Protein AF-A0A388Q5C3-F1 (afdb_monomer)

Radius of gyration: 19.64 Å; Cα contacts (8 Å, |Δi|>4): 460; chains: 1; bounding box: 55×53×61 Å

Mean predicted aligned error: 9.1 Å

Foldseek 3Di:
DDPDDDDDLADFPDDVVWVVQLVVCVVPHLDDDDLVQVVQCVLLVLLVFPTKDKFFWLLVLLLLVLVLVLDAAAQEEEEAPQDDPSLCVSCVVSNYHYQHAYCDPPQSFGPLVCRLVSDDPRYAAYETEQPPQHDDPLVSVLVSCVVRVHAYEYEDQAHRSDDDPPHRSSVSHQKYKYGQARGHPHHFVGTMMMIGHHDPVSVQCSQCLLPQNDNVSVVVPVDPDDDDDDDDDGDDDDRDDDSRDDNPPPDPVPPDDPPPPDDD

Solvent-accessible surface area (backbone atoms only — not comparable to full-atom values): 15142 Å² total; per-residue (Å²): 131,74,96,60,87,86,79,70,97,60,64,89,86,76,55,69,69,44,51,50,35,33,53,49,33,75,76,70,53,73,65,91,48,71,54,50,52,57,46,18,54,55,54,9,52,38,34,64,26,79,36,39,46,73,37,69,24,33,52,51,17,42,40,50,50,48,66,69,66,60,67,61,66,62,32,24,32,38,30,42,70,72,67,63,70,50,75,51,49,38,40,53,75,57,44,27,39,77,40,68,32,59,54,34,84,98,56,66,17,53,28,69,89,53,47,71,80,66,62,54,99,50,47,49,31,35,51,43,58,24,40,92,61,37,77,47,65,48,67,62,50,33,54,52,26,63,77,66,69,35,45,36,36,38,39,25,45,47,38,81,61,43,62,55,96,89,36,42,51,32,66,54,37,63,29,38,28,27,28,14,33,52,77,32,95,53,52,30,88,45,45,16,17,27,30,24,32,66,52,67,67,56,52,56,52,48,50,20,56,55,48,64,36,34,70,61,57,58,41,76,74,70,42,98,75,82,90,79,86,90,79,90,58,87,82,58,87,83,67,81,80,80,77,64,62,59,42,79,72,81,52,91,76,76,65,84,75,74,83,75,90,71,87,127

Sequence (264 aa):
MSQYPYVPYGTTVHGQEEIDAVVNVLKTTTQMSKHVRELEEKVASLYNKKYGIGVNSGSSALYLAADLLNYEAGAEIITPALTFSTTVAPLVKKGWVPAFVDVAEGTYNTDVNKVEEMITSKTKAMVIPNLIGNLPDWKQLREIADKYNLFVLEDSADTLGAEIDGASSGRYTDMSTTSFYGSHIINCGGNGGMLCVNREDHLNRGKLLRSWGRSSSLFVEAKRSKTVSMSKLMASLTMQSLYLKNRVIISSRLKWVPPSASCS

Structure (mmCIF, N/CA/C/O backbone):
data_AF-A0A388Q5C3-F1
#
_entry.id   AF-A0A388Q5C3-F1
#
loop_
_atom_site.group_PDB
_atom_site.id
_atom_site.type_symbol
_atom_site.label_atom_id
_atom_site.label_alt_id
_atom_site.label_comp_id
_atom_site.label_asym_id
_atom_site.label_entity_id
_atom_site.label_seq_id
_atom_site.pdbx_PDB_ins_code
_atom_site.Cartn_x
_atom_site.Cartn_y
_atom_site.Cartn_z
_atom_site.occupancy
_atom_site.B_iso_or_equiv
_atom_site.auth_seq_id
_atom_site.auth_comp_id
_atom_site.auth_asym_id
_atom_site.auth_atom_id
_atom_site.pdbx_PDB_model_num
ATOM 1 N N . MET A 1 1 ? -12.299 -3.903 -41.022 1.00 61.84 1 MET A N 1
ATOM 2 C CA . MET A 1 1 ? -12.005 -2.992 -39.892 1.00 61.84 1 MET A CA 1
ATOM 3 C C . MET A 1 1 ? -13.331 -2.469 -39.365 1.00 61.84 1 MET A C 1
ATOM 5 O O . MET A 1 1 ? -14.202 -2.200 -40.180 1.00 61.84 1 MET A O 1
ATOM 9 N N . SER A 1 2 ? -13.511 -2.429 -38.041 1.00 72.31 2 SER A N 1
ATOM 10 C CA . SER A 1 2 ? -14.721 -1.899 -37.390 1.00 72.31 2 SER A CA 1
ATOM 11 C C . SER A 1 2 ? -15.024 -0.476 -37.877 1.00 72.31 2 SER A C 1
ATOM 13 O O . SER A 1 2 ? -14.101 0.320 -38.022 1.00 72.31 2 SER A O 1
ATOM 15 N N . GLN A 1 3 ? -16.303 -0.166 -38.112 1.00 88.00 3 GLN A N 1
ATOM 16 C CA . GLN A 1 3 ? -16.789 1.178 -38.460 1.00 88.00 3 GLN A CA 1
ATOM 17 C C . GLN A 1 3 ? -16.572 2.194 -37.322 1.00 88.00 3 GLN A C 1
ATOM 19 O O . GLN A 1 3 ? -16.563 3.398 -37.562 1.00 88.00 3 GLN A O 1
ATOM 24 N N . TYR A 1 4 ? -16.367 1.710 -36.095 1.00 87.88 4 TYR A N 1
ATOM 25 C CA . TYR A 1 4 ? -16.143 2.520 -34.902 1.00 87.88 4 TYR A CA 1
ATOM 26 C C . TYR A 1 4 ? -14.691 2.422 -34.419 1.00 87.88 4 TYR A C 1
ATOM 28 O O . TYR A 1 4 ? -14.108 1.327 -34.479 1.00 87.88 4 TYR A O 1
ATOM 36 N N . PRO A 1 5 ? -14.110 3.522 -33.903 1.00 88.25 5 PRO A N 1
ATOM 37 C CA . PRO A 1 5 ? -12.802 3.480 -33.266 1.00 88.25 5 PRO A CA 1
ATOM 38 C C . PRO A 1 5 ? -12.856 2.576 -32.029 1.00 88.25 5 PRO A C 1
ATOM 40 O O . PRO A 1 5 ? -13.732 2.714 -31.178 1.00 88.25 5 PRO A O 1
ATOM 43 N N . TYR A 1 6 ? -11.915 1.637 -31.933 1.00 89.31 6 TYR A N 1
ATOM 44 C CA . TYR A 1 6 ? -11.727 0.843 -30.722 1.00 89.31 6 TYR A CA 1
ATOM 45 C C . TYR A 1 6 ? -11.053 1.713 -29.658 1.00 89.31 6 TYR A C 1
ATOM 47 O O . TYR A 1 6 ? -9.929 2.172 -29.861 1.00 89.31 6 TYR A O 1
ATOM 55 N N . VAL A 1 7 ? -11.741 1.939 -28.538 1.00 89.00 7 VAL A N 1
ATOM 56 C CA . VAL A 1 7 ? -11.238 2.715 -27.398 1.00 89.00 7 VAL A CA 1
ATOM 57 C C . VAL A 1 7 ? -10.982 1.745 -26.241 1.00 89.00 7 VAL A C 1
ATOM 59 O O . VAL A 1 7 ? -11.927 1.373 -25.544 1.00 89.00 7 VAL A O 1
ATOM 62 N N . PRO A 1 8 ? -9.740 1.265 -26.047 1.00 88.06 8 PRO A N 1
ATOM 63 C CA . PRO A 1 8 ? -9.422 0.418 -24.905 1.00 88.06 8 PRO A CA 1
ATOM 64 C C . PRO A 1 8 ? -9.438 1.238 -23.609 1.00 88.06 8 PRO A C 1
ATOM 66 O O . PRO A 1 8 ? -9.065 2.409 -23.604 1.00 88.06 8 PRO A O 1
ATOM 69 N N . TYR A 1 9 ? -9.798 0.603 -22.493 1.00 84.75 9 TYR A N 1
ATOM 70 C CA . TYR A 1 9 ? -9.775 1.247 -21.172 1.00 84.75 9 TYR A CA 1
ATOM 71 C C . TYR A 1 9 ? -8.349 1.576 -20.683 1.00 84.75 9 TYR A C 1
ATOM 73 O O . TYR A 1 9 ? -8.173 2.414 -19.806 1.00 84.75 9 TYR A O 1
ATOM 81 N N . GLY A 1 10 ? -7.329 0.915 -21.241 1.00 82.38 10 GLY A N 1
ATOM 82 C CA . GLY A 1 10 ? -5.919 1.129 -20.927 1.00 82.38 10 GLY A CA 1
ATOM 83 C C . GLY A 1 10 ? -5.011 0.689 -22.076 1.00 82.38 10 GLY A C 1
ATOM 84 O O . GLY A 1 10 ? -5.373 -0.180 -22.871 1.00 82.38 10 GLY A O 1
ATOM 85 N N . THR A 1 11 ? -3.828 1.299 -22.181 1.00 83.44 11 THR A N 1
ATOM 86 C CA . THR A 1 11 ? -2.841 1.006 -23.235 1.00 83.44 11 THR A CA 1
ATOM 87 C C . THR A 1 11 ? -1.422 0.975 -22.677 1.00 83.44 11 THR A C 1
ATOM 89 O O . THR A 1 11 ? -1.152 1.460 -21.580 1.00 83.44 11 THR A O 1
ATOM 92 N N . THR A 1 12 ? -0.491 0.399 -23.437 1.00 77.44 12 THR A N 1
ATOM 93 C CA . THR A 1 12 ? 0.934 0.462 -23.109 1.00 77.44 12 THR A CA 1
ATOM 94 C C . THR A 1 12 ? 1.481 1.866 -23.360 1.00 77.44 12 THR A C 1
ATOM 96 O O . THR A 1 12 ? 1.359 2.390 -24.461 1.00 77.44 12 THR A O 1
ATOM 99 N N . VAL A 1 13 ? 2.150 2.435 -22.356 1.00 74.75 13 VAL A N 1
ATOM 100 C CA . VAL A 1 13 ? 2.699 3.805 -22.387 1.00 74.75 13 VAL A CA 1
ATOM 101 C C . VAL A 1 13 ? 4.233 3.856 -22.486 1.00 74.75 13 VAL A C 1
ATOM 103 O O . VAL A 1 13 ? 4.843 4.876 -22.186 1.00 74.75 13 VAL A O 1
ATOM 106 N N . HIS A 1 14 ? 4.880 2.753 -22.871 1.00 81.12 14 HIS A N 1
ATOM 107 C CA . HIS A 1 14 ? 6.344 2.653 -22.929 1.00 81.12 14 HIS A CA 1
ATOM 108 C C . HIS A 1 14 ? 6.920 3.243 -24.220 1.00 81.12 14 HIS A C 1
ATOM 110 O O . HIS A 1 14 ? 6.464 2.909 -25.315 1.00 81.12 14 HIS A O 1
ATOM 116 N N . GLY A 1 15 ? 7.960 4.066 -24.088 1.00 82.38 15 GLY A N 1
ATOM 117 C CA . GLY A 1 15 ? 8.778 4.551 -25.192 1.00 82.38 15 GLY A CA 1
ATOM 118 C C . GLY A 1 15 ? 10.032 3.701 -25.414 1.00 82.38 15 GLY A C 1
ATOM 119 O O . GLY A 1 15 ? 10.249 2.662 -24.785 1.00 82.38 15 GLY A O 1
ATOM 120 N N . GLN A 1 16 ? 10.891 4.162 -26.328 1.00 88.38 16 GLN A N 1
ATOM 121 C CA . GLN A 1 16 ? 12.151 3.480 -26.642 1.00 88.38 16 GLN A CA 1
ATOM 122 C C . GLN A 1 16 ? 13.097 3.418 -25.432 1.00 88.38 16 GLN A C 1
ATOM 124 O O . GLN A 1 16 ? 13.804 2.428 -25.264 1.00 88.38 16 GLN A O 1
ATOM 129 N N . GLU A 1 17 ? 13.069 4.427 -24.555 1.00 83.44 17 GLU A N 1
ATOM 130 C CA . GLU A 1 17 ? 13.888 4.471 -23.338 1.00 83.44 17 GLU A CA 1
ATOM 131 C C . GLU A 1 17 ? 13.592 3.287 -22.401 1.00 83.44 17 GLU A C 1
ATOM 133 O O . GLU A 1 17 ? 14.519 2.632 -21.911 1.00 83.44 17 GLU A O 1
ATOM 138 N N . GLU A 1 18 ? 12.314 2.954 -22.190 1.00 84.62 18 GLU A N 1
ATOM 139 C CA . GLU A 1 18 ? 11.903 1.789 -21.399 1.00 84.62 18 GLU A CA 1
ATOM 140 C C . GLU A 1 18 ? 12.293 0.471 -22.084 1.00 84.62 18 GLU A C 1
ATOM 142 O O . GLU A 1 18 ? 12.746 -0.467 -21.419 1.00 84.62 18 GLU A O 1
ATOM 147 N N . ILE A 1 19 ? 12.164 0.389 -23.413 1.00 85.06 19 ILE A N 1
ATOM 148 C CA . ILE A 1 19 ? 12.550 -0.801 -24.188 1.00 85.06 19 ILE A CA 1
ATOM 149 C C . ILE A 1 19 ? 14.060 -1.049 -24.078 1.00 85.06 19 ILE A C 1
ATOM 151 O O 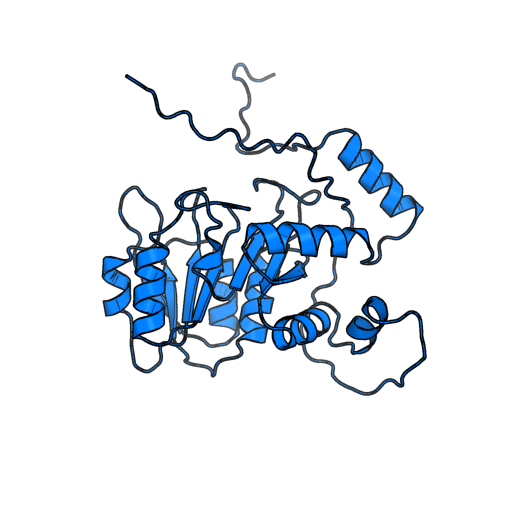. ILE A 1 19 ? 14.487 -2.167 -23.774 1.00 85.06 19 ILE A O 1
ATOM 155 N N . ASP A 1 20 ? 14.881 -0.017 -24.259 1.00 82.69 20 ASP A N 1
ATOM 156 C CA . ASP A 1 20 ? 16.340 -0.119 -24.178 1.00 82.69 20 ASP A CA 1
ATOM 157 C C . ASP A 1 20 ? 16.797 -0.491 -22.766 1.00 82.69 20 ASP A C 1
ATOM 159 O O . ASP A 1 20 ? 17.686 -1.331 -22.585 1.00 82.69 20 ASP A O 1
ATOM 163 N N . ALA A 1 21 ? 16.144 0.073 -21.748 1.00 82.94 21 ALA A N 1
ATOM 164 C CA . ALA A 1 21 ? 16.337 -0.307 -20.357 1.00 82.94 21 ALA A CA 1
ATOM 165 C C . ALA A 1 21 ? 16.102 -1.807 -20.126 1.00 82.94 21 ALA A C 1
ATOM 167 O O . ALA A 1 21 ? 16.914 -2.474 -19.477 1.00 82.94 21 ALA A O 1
ATOM 168 N N . VAL A 1 22 ? 15.015 -2.346 -20.680 1.00 85.19 22 VAL A N 1
ATOM 169 C CA . VAL A 1 22 ? 14.697 -3.776 -20.635 1.00 85.19 22 VAL A CA 1
ATOM 170 C C . VAL A 1 22 ? 15.766 -4.612 -21.328 1.00 85.19 22 VAL A C 1
ATOM 172 O O . VAL A 1 22 ? 16.264 -5.579 -20.744 1.00 85.19 22 VAL A O 1
ATOM 175 N N . VAL A 1 23 ? 16.147 -4.239 -22.549 1.00 84.81 23 VAL A N 1
ATOM 176 C CA . VAL A 1 23 ? 17.177 -4.947 -23.321 1.00 84.81 23 VAL A CA 1
ATOM 177 C C . VAL A 1 23 ? 18.508 -4.950 -22.568 1.00 84.81 23 VAL A C 1
ATOM 179 O O . VAL A 1 23 ? 19.183 -5.978 -22.515 1.00 84.81 23 VAL A O 1
ATOM 182 N N . ASN A 1 24 ? 18.877 -3.839 -21.931 1.00 82.38 24 ASN A N 1
ATOM 183 C CA . ASN A 1 24 ? 20.097 -3.750 -21.137 1.00 82.38 24 ASN A CA 1
ATOM 184 C C . ASN A 1 24 ? 20.078 -4.688 -19.917 1.00 82.38 24 ASN A C 1
ATOM 186 O O . ASN A 1 24 ? 21.072 -5.362 -19.653 1.00 82.38 24 ASN A O 1
ATOM 190 N N . VAL A 1 25 ? 18.957 -4.780 -19.192 1.00 83.94 25 VAL A N 1
ATOM 191 C CA . VAL A 1 25 ? 18.799 -5.721 -18.064 1.00 83.94 25 VAL A CA 1
ATOM 192 C C . VAL A 1 25 ? 18.961 -7.167 -18.540 1.00 83.94 25 VAL A C 1
ATOM 194 O O . VAL A 1 25 ? 19.704 -7.931 -17.929 1.00 83.94 25 VAL A O 1
ATOM 197 N N . LEU A 1 26 ? 18.353 -7.525 -19.676 1.00 84.00 26 LEU A N 1
ATOM 198 C CA . LEU A 1 26 ? 18.490 -8.860 -20.273 1.00 84.00 26 LEU A CA 1
ATOM 199 C C . LEU A 1 26 ? 19.930 -9.190 -20.684 1.00 84.00 26 LEU A C 1
ATOM 201 O O . LEU A 1 26 ? 20.351 -10.337 -20.569 1.00 84.00 26 LEU A O 1
ATOM 205 N N . LYS A 1 27 ? 20.691 -8.191 -21.143 1.00 88.00 27 LYS A N 1
ATOM 206 C CA . LYS A 1 27 ? 22.104 -8.345 -21.519 1.00 88.00 27 LYS A CA 1
ATOM 207 C C . LYS A 1 27 ? 23.061 -8.384 -20.323 1.00 88.00 27 LYS A C 1
ATOM 209 O O . LYS A 1 27 ? 24.211 -8.767 -20.504 1.00 88.00 27 LYS A O 1
ATOM 214 N N . THR A 1 28 ? 22.631 -7.955 -19.135 1.00 81.88 28 THR A N 1
ATOM 215 C CA . THR A 1 28 ? 23.516 -7.776 -17.971 1.00 81.88 28 THR A CA 1
ATOM 216 C C . THR A 1 28 ? 23.146 -8.689 -16.808 1.00 81.88 28 THR A C 1
ATOM 218 O O . THR A 1 28 ? 23.878 -9.626 -16.506 1.00 81.88 28 THR A O 1
ATOM 221 N N . THR A 1 29 ? 22.033 -8.429 -16.124 1.00 80.88 29 THR A N 1
ATOM 222 C CA . THR A 1 29 ? 21.536 -9.273 -15.036 1.00 80.88 29 THR A CA 1
ATOM 223 C C . THR A 1 29 ? 20.054 -9.039 -14.791 1.00 80.88 29 THR A C 1
ATOM 225 O O . THR A 1 29 ? 19.595 -7.902 -14.728 1.00 80.88 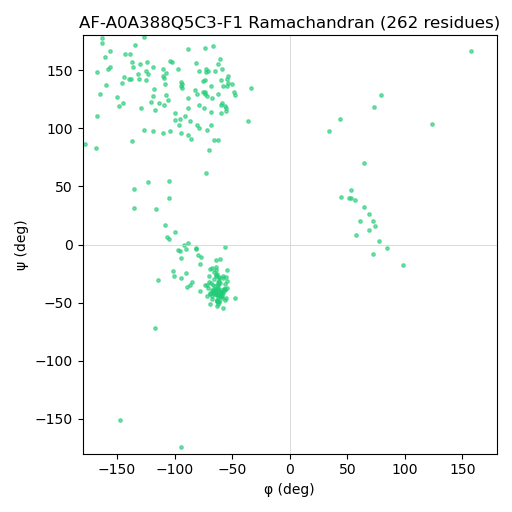29 THR A O 1
ATOM 228 N N . THR A 1 30 ? 19.315 -10.126 -14.584 1.00 80.50 30 THR A N 1
ATOM 229 C CA . THR A 1 30 ? 17.899 -10.112 -14.191 1.00 80.50 30 THR A CA 1
ATOM 230 C C . THR A 1 30 ? 17.700 -10.147 -12.674 1.00 80.50 30 THR A C 1
ATOM 232 O O . THR A 1 30 ? 16.569 -10.118 -12.197 1.00 80.50 30 THR A O 1
ATOM 235 N N . GLN A 1 31 ? 18.785 -10.201 -11.895 1.00 81.69 31 GLN A N 1
ATOM 236 C CA . GLN A 1 31 ? 18.719 -10.160 -10.436 1.00 81.69 31 GLN A CA 1
ATOM 237 C C . GLN A 1 31 ? 18.373 -8.751 -9.936 1.00 81.69 31 GLN A C 1
ATOM 239 O O . GLN A 1 31 ? 18.776 -7.743 -10.527 1.00 81.69 31 GLN A O 1
ATOM 244 N N . MET A 1 32 ? 17.670 -8.679 -8.801 1.00 80.75 32 MET A N 1
ATOM 245 C CA . MET A 1 32 ? 17.386 -7.409 -8.127 1.00 80.75 32 MET A CA 1
ATOM 246 C C . MET A 1 32 ? 18.708 -6.717 -7.775 1.00 80.75 32 MET A C 1
ATOM 248 O O . MET A 1 32 ? 19.577 -7.288 -7.118 1.00 80.75 32 MET A O 1
ATOM 252 N N . SER A 1 33 ? 18.891 -5.497 -8.274 1.00 76.25 33 SER A N 1
ATOM 253 C CA . SER A 1 33 ? 20.170 -4.788 -8.212 1.00 76.25 33 SER A CA 1
ATOM 254 C C . SER A 1 33 ? 19.955 -3.275 -8.091 1.00 76.25 33 SER A C 1
ATOM 256 O O . SER A 1 33 ? 18.956 -2.832 -7.527 1.00 76.25 33 SER A O 1
ATOM 258 N N . LYS A 1 34 ? 20.888 -2.459 -8.599 1.00 83.00 34 LYS A N 1
ATOM 259 C CA . LYS A 1 34 ? 20.861 -0.994 -8.457 1.00 83.00 34 LYS A CA 1
ATOM 260 C C . LYS A 1 34 ? 19.561 -0.351 -8.949 1.00 83.00 34 LYS A C 1
ATOM 262 O O . LYS A 1 34 ? 19.065 0.548 -8.295 1.00 83.00 34 LYS A O 1
ATOM 267 N N . HIS A 1 35 ? 18.978 -0.855 -10.036 1.00 82.75 35 HIS A N 1
ATOM 268 C CA . HIS A 1 35 ? 17.770 -0.266 -10.623 1.00 82.75 35 HIS A CA 1
ATOM 269 C C . HIS A 1 35 ? 16.527 -0.473 -9.766 1.00 82.75 35 HIS A C 1
ATOM 271 O O . HIS A 1 35 ? 15.660 0.393 -9.728 1.00 82.75 35 HIS A O 1
ATOM 277 N N . VAL A 1 36 ? 16.461 -1.596 -9.048 1.00 86.12 36 VAL A N 1
ATOM 278 C CA . VAL A 1 36 ? 15.388 -1.823 -8.082 1.00 86.12 36 VAL A CA 1
ATOM 279 C C . VAL A 1 36 ? 15.535 -0.855 -6.913 1.00 86.12 36 VAL A C 1
ATOM 281 O O . VAL A 1 36 ? 14.554 -0.225 -6.551 1.00 86.12 36 VAL A O 1
ATOM 284 N N . ARG A 1 37 ? 16.750 -0.669 -6.382 1.00 86.12 37 ARG A N 1
ATOM 285 C CA . ARG A 1 37 ? 16.995 0.273 -5.275 1.00 86.12 37 ARG A CA 1
ATOM 286 C C . ARG A 1 37 ?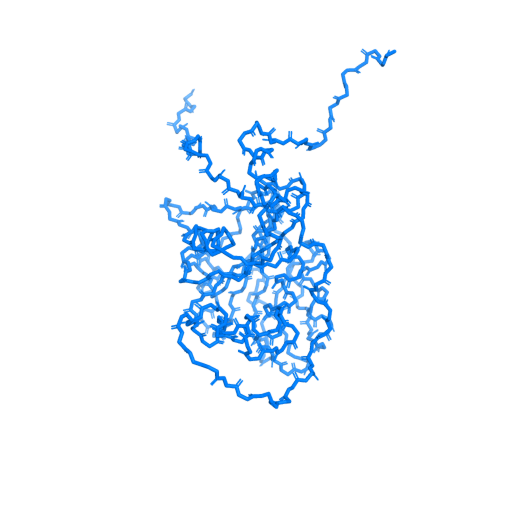 16.688 1.721 -5.654 1.00 86.12 37 ARG A C 1
ATOM 288 O O . ARG A 1 37 ? 15.994 2.407 -4.919 1.00 86.12 37 ARG A O 1
ATOM 295 N N . GLU A 1 38 ? 17.131 2.150 -6.835 1.00 87.31 38 GLU A N 1
ATOM 296 C CA . GLU A 1 38 ? 16.814 3.476 -7.381 1.00 87.31 38 GLU A CA 1
ATOM 297 C C . GLU A 1 38 ? 15.293 3.691 -7.491 1.00 87.31 38 GLU A C 1
ATOM 299 O O . GLU A 1 38 ? 14.801 4.789 -7.233 1.00 87.31 38 GLU A O 1
ATOM 304 N N . LEU A 1 39 ? 14.537 2.655 -7.876 1.00 89.38 39 LEU A N 1
ATOM 305 C CA . LEU A 1 39 ? 13.077 2.714 -7.934 1.00 89.38 39 LEU A CA 1
ATOM 306 C C . LEU A 1 39 ? 12.446 2.728 -6.534 1.00 89.38 39 LEU A C 1
ATOM 308 O O . LEU A 1 39 ? 11.535 3.515 -6.295 1.00 89.38 39 LEU A O 1
ATOM 312 N N . GLU A 1 40 ? 12.928 1.884 -5.620 1.00 95.25 40 GLU A N 1
ATOM 313 C CA . GLU A 1 40 ? 12.485 1.821 -4.221 1.00 95.25 40 GLU A CA 1
ATOM 314 C C . GLU A 1 40 ? 12.624 3.178 -3.526 1.00 95.25 40 GLU A C 1
ATOM 316 O O . GLU A 1 40 ? 11.667 3.643 -2.912 1.00 95.25 40 GLU A O 1
ATOM 321 N N . GLU A 1 41 ? 13.777 3.835 -3.669 1.00 94.88 41 GLU A N 1
ATOM 322 C CA . GLU A 1 41 ? 14.052 5.157 -3.096 1.00 94.88 41 GLU A CA 1
ATOM 323 C C . GLU A 1 41 ? 13.118 6.229 -3.671 1.00 94.88 41 GLU A C 1
ATOM 325 O O . GLU A 1 41 ? 12.481 6.975 -2.924 1.00 94.88 41 GLU A O 1
ATOM 330 N N . LYS A 1 42 ? 12.977 6.275 -5.003 1.00 93.62 42 LYS A N 1
ATOM 331 C CA . LYS A 1 42 ? 12.113 7.256 -5.674 1.00 93.62 42 LYS A CA 1
ATOM 332 C C . LYS A 1 42 ? 10.649 7.079 -5.291 1.00 93.62 42 LYS A C 1
ATOM 334 O O . LYS A 1 42 ? 10.003 8.049 -4.915 1.00 93.62 42 LYS A O 1
ATOM 339 N N . VAL A 1 43 ? 10.121 5.859 -5.336 1.00 95.69 43 VAL A N 1
ATOM 340 C CA . VAL A 1 43 ? 8.710 5.610 -5.003 1.00 95.69 43 VAL A CA 1
ATOM 341 C C . VAL A 1 43 ? 8.447 5.850 -3.519 1.00 95.69 43 VAL A C 1
ATOM 343 O O . VAL A 1 43 ? 7.432 6.450 -3.185 1.00 95.69 43 VAL A O 1
ATOM 346 N N . ALA A 1 44 ? 9.361 5.461 -2.624 1.00 97.81 44 ALA A N 1
ATOM 347 C CA . ALA A 1 44 ? 9.208 5.755 -1.200 1.00 97.81 44 ALA A CA 1
ATOM 348 C C . ALA A 1 44 ? 9.109 7.264 -0.932 1.00 97.81 44 ALA A C 1
ATOM 350 O O . ALA A 1 44 ? 8.244 7.683 -0.163 1.00 97.81 44 ALA A O 1
ATOM 351 N N . SER A 1 45 ? 9.913 8.083 -1.625 1.00 97.12 45 SER A N 1
ATOM 352 C CA . SER A 1 45 ? 9.829 9.542 -1.496 1.00 97.12 45 SER A CA 1
ATOM 353 C C . SER A 1 45 ? 8.481 10.121 -1.940 1.00 97.12 45 SER A C 1
ATOM 355 O O . SER A 1 45 ? 7.991 11.043 -1.291 1.00 97.12 45 SER A O 1
ATOM 357 N N . LEU A 1 46 ? 7.827 9.538 -2.956 1.00 97.12 46 LEU A N 1
ATOM 358 C CA . LEU A 1 46 ? 6.494 9.968 -3.409 1.00 97.12 46 LEU A CA 1
ATOM 359 C C . LEU A 1 46 ? 5.409 9.760 -2.342 1.00 97.12 46 LEU A C 1
ATOM 361 O O . LEU A 1 46 ? 4.419 10.484 -2.323 1.00 97.12 46 LEU A O 1
ATOM 365 N N . TYR A 1 47 ? 5.608 8.800 -1.437 1.00 97.88 47 TYR A N 1
ATOM 366 C CA . TYR A 1 47 ? 4.709 8.503 -0.316 1.00 97.88 47 TYR A CA 1
ATOM 367 C C . TYR A 1 47 ? 5.171 9.106 1.017 1.00 97.88 47 TYR A C 1
ATOM 369 O O . TYR A 1 47 ? 4.661 8.730 2.075 1.00 97.88 47 TYR A O 1
ATOM 377 N N . ASN A 1 48 ? 6.170 9.999 0.993 1.00 97.88 48 ASN A N 1
ATOM 378 C CA . ASN A 1 48 ? 6.805 10.537 2.197 1.00 97.88 48 ASN A CA 1
ATOM 379 C C . ASN A 1 48 ? 7.259 9.423 3.169 1.00 97.88 48 ASN A C 1
ATOM 381 O O . ASN A 1 48 ? 7.090 9.518 4.388 1.00 97.88 48 ASN A O 1
ATOM 385 N N . LYS A 1 49 ? 7.797 8.323 2.623 1.00 98.44 49 LYS A N 1
ATOM 386 C CA . LYS A 1 49 ? 8.328 7.192 3.393 1.00 98.44 49 LYS A CA 1
ATOM 387 C C . LYS A 1 49 ? 9.841 7.116 3.287 1.00 98.44 49 LYS A C 1
ATOM 389 O O . LYS A 1 49 ? 10.428 7.461 2.265 1.00 98.44 49 LYS A O 1
ATOM 394 N N . LYS A 1 50 ? 10.474 6.589 4.335 1.00 98.25 50 LYS A N 1
ATOM 395 C CA . LYS A 1 50 ? 11.934 6.409 4.368 1.00 98.25 50 LYS A CA 1
ATOM 396 C C . LYS A 1 50 ? 12.426 5.288 3.456 1.00 98.25 50 LYS A C 1
ATOM 398 O O . LYS A 1 50 ? 13.520 5.397 2.910 1.00 98.25 50 LYS A O 1
ATOM 403 N N . TYR A 1 51 ? 11.656 4.209 3.314 1.00 98.50 51 TYR A N 1
ATOM 404 C CA . TYR A 1 51 ? 12.114 3.002 2.631 1.00 98.50 51 TYR A CA 1
ATOM 405 C C . TYR A 1 51 ? 11.042 2.403 1.723 1.00 98.50 51 TYR A C 1
ATOM 407 O O . TYR A 1 51 ? 9.866 2.364 2.083 1.00 98.50 51 TYR A O 1
ATOM 415 N N . GLY A 1 52 ? 11.465 1.884 0.570 1.00 97.56 52 GLY A N 1
ATOM 416 C CA . GLY A 1 52 ? 10.639 1.097 -0.345 1.00 97.56 52 GLY A CA 1
ATOM 417 C C . GLY A 1 52 ? 11.074 -0.369 -0.366 1.00 97.56 52 GLY A C 1
ATOM 418 O O . GLY A 1 52 ? 12.261 -0.677 -0.252 1.00 97.56 52 GLY A O 1
ATOM 419 N N . ILE A 1 53 ? 10.109 -1.275 -0.507 1.00 97.31 53 ILE A N 1
ATOM 420 C CA . ILE A 1 53 ? 10.320 -2.712 -0.681 1.00 97.31 53 ILE A CA 1
ATOM 421 C C . ILE A 1 53 ? 9.563 -3.135 -1.942 1.00 97.31 53 ILE A C 1
ATOM 423 O O . ILE A 1 53 ? 8.350 -3.350 -1.915 1.00 97.31 53 ILE A O 1
ATOM 427 N N . GLY A 1 54 ? 10.279 -3.250 -3.061 1.00 95.38 54 GLY A N 1
ATOM 428 C CA . GLY A 1 54 ? 9.688 -3.635 -4.344 1.00 95.38 54 GLY A CA 1
ATOM 429 C C . GLY A 1 54 ? 9.227 -5.088 -4.340 1.00 95.38 54 GLY A C 1
ATOM 430 O O . GLY A 1 54 ? 9.948 -5.957 -3.877 1.00 95.38 54 GLY A O 1
ATOM 431 N N . VAL A 1 55 ? 8.051 -5.386 -4.868 1.00 94.94 55 VAL A N 1
ATOM 432 C CA . VAL A 1 55 ? 7.468 -6.737 -4.935 1.00 94.94 55 VAL A CA 1
ATOM 433 C C . VAL A 1 55 ? 6.887 -6.986 -6.332 1.00 94.94 55 VAL A C 1
ATOM 435 O O . VAL A 1 55 ? 6.868 -6.091 -7.176 1.00 94.94 55 VAL A O 1
ATOM 438 N N . ASN A 1 56 ? 6.461 -8.215 -6.625 1.00 88.31 56 ASN A N 1
ATOM 439 C CA . ASN A 1 56 ? 6.006 -8.586 -7.971 1.00 88.31 56 ASN A CA 1
ATOM 440 C C . ASN A 1 56 ? 4.583 -8.097 -8.317 1.00 88.31 56 ASN A C 1
ATOM 442 O O . ASN A 1 56 ? 4.193 -8.179 -9.476 1.00 88.31 56 ASN A O 1
ATOM 446 N N . SER A 1 57 ? 3.804 -7.599 -7.352 1.00 95.06 57 SER A N 1
ATOM 447 C CA . SER A 1 57 ? 2.466 -7.036 -7.577 1.00 95.06 57 SER A CA 1
ATOM 448 C C . SER A 1 57 ? 2.033 -6.138 -6.412 1.00 95.06 57 SER A C 1
ATOM 450 O O . SER A 1 57 ? 2.569 -6.271 -5.309 1.00 95.06 57 SER A O 1
ATOM 452 N N . GLY A 1 58 ? 1.037 -5.270 -6.624 1.00 95.88 58 GLY A N 1
ATOM 453 C CA . GLY A 1 58 ? 0.390 -4.530 -5.530 1.00 95.88 58 GLY A CA 1
ATOM 454 C C . GLY A 1 58 ? -0.253 -5.457 -4.491 1.00 95.88 58 GLY A C 1
ATOM 455 O O . GLY A 1 58 ? -0.075 -5.271 -3.292 1.00 95.88 58 GLY A O 1
ATOM 456 N N . SER A 1 59 ? -0.879 -6.552 -4.932 1.00 96.94 59 SER A N 1
ATOM 457 C CA . SER A 1 59 ? -1.444 -7.575 -4.041 1.00 96.94 59 SER A CA 1
ATOM 458 C C . SER A 1 59 ? -0.391 -8.177 -3.109 1.00 96.94 59 SER A C 1
ATOM 460 O O . SER A 1 59 ? -0.617 -8.349 -1.913 1.00 96.94 59 SER A O 1
ATOM 462 N N . SER A 1 60 ? 0.801 -8.449 -3.633 1.00 96.38 60 SER A N 1
ATOM 463 C CA . SER A 1 60 ? 1.929 -8.941 -2.845 1.00 96.38 60 SER A CA 1
ATOM 464 C C . SER A 1 60 ? 2.440 -7.918 -1.836 1.00 96.38 60 SER A C 1
ATOM 466 O O . SER A 1 60 ? 2.943 -8.308 -0.785 1.00 96.38 60 SER A O 1
ATOM 468 N N . ALA A 1 61 ? 2.308 -6.622 -2.133 1.00 98.31 61 ALA A N 1
ATOM 469 C CA . ALA A 1 61 ? 2.665 -5.557 -1.202 1.00 98.31 61 ALA A CA 1
ATOM 470 C C . ALA A 1 61 ? 1.719 -5.563 0.006 1.00 98.31 61 ALA A C 1
ATOM 472 O O . ALA A 1 61 ? 2.183 -5.470 1.140 1.00 98.31 61 ALA A O 1
ATOM 473 N N . LEU A 1 62 ? 0.420 -5.777 -0.229 1.00 98.50 62 LEU A N 1
ATOM 474 C CA . LEU A 1 62 ? -0.597 -5.905 0.818 1.00 98.50 62 LEU A CA 1
ATOM 475 C C . LEU A 1 62 ? -0.394 -7.172 1.664 1.00 98.50 62 LEU A C 1
ATOM 477 O O . LEU A 1 62 ? -0.451 -7.109 2.891 1.00 98.50 62 LEU A O 1
ATOM 481 N N . TYR A 1 63 ? -0.067 -8.311 1.040 1.00 98.19 63 TYR A N 1
ATOM 482 C CA . TYR A 1 63 ? 0.311 -9.522 1.783 1.00 98.19 63 TYR A CA 1
ATOM 483 C C . TYR A 1 63 ? 1.555 -9.307 2.647 1.00 98.19 63 TYR A C 1
ATOM 485 O O . TYR A 1 63 ? 1.570 -9.710 3.809 1.00 98.19 63 TYR A O 1
ATOM 493 N N . LEU A 1 64 ? 2.582 -8.649 2.102 1.00 98.00 64 LEU A N 1
ATOM 494 C CA . LEU A 1 64 ? 3.794 -8.342 2.850 1.00 98.00 64 LEU A CA 1
ATOM 495 C C . LEU A 1 64 ? 3.502 -7.402 4.024 1.00 98.00 64 LEU A C 1
ATOM 497 O O . LEU A 1 64 ? 4.004 -7.639 5.119 1.00 98.00 64 LEU A O 1
ATOM 501 N N . ALA A 1 65 ? 2.674 -6.375 3.824 1.00 98.50 65 ALA A N 1
ATOM 502 C CA . ALA A 1 65 ? 2.258 -5.468 4.889 1.00 98.50 65 ALA A CA 1
ATOM 503 C C . ALA A 1 65 ? 1.545 -6.231 6.016 1.00 98.50 65 ALA A C 1
ATOM 505 O O . ALA A 1 65 ? 1.906 -6.086 7.184 1.00 98.50 65 ALA A O 1
ATOM 506 N N . ALA A 1 66 ? 0.609 -7.120 5.670 1.00 97.81 66 ALA A N 1
ATOM 507 C CA . ALA A 1 66 ? -0.088 -7.954 6.644 1.00 97.81 66 ALA A CA 1
ATOM 508 C C . ALA A 1 66 ? 0.866 -8.896 7.412 1.00 97.81 66 ALA A C 1
ATOM 510 O O . ALA A 1 66 ? 0.726 -9.088 8.622 1.00 97.81 66 ALA A O 1
ATOM 511 N N . ASP A 1 67 ? 1.878 -9.453 6.741 1.00 97.19 67 ASP A N 1
ATOM 512 C CA . ASP A 1 67 ? 2.901 -10.280 7.390 1.00 97.19 67 ASP A CA 1
ATOM 513 C C . ASP A 1 67 ? 3.853 -9.492 8.297 1.00 97.19 67 ASP A C 1
ATOM 515 O O . ASP A 1 67 ? 4.382 -10.063 9.251 1.00 97.19 67 ASP A O 1
ATOM 519 N N . LEU A 1 68 ? 4.066 -8.201 8.033 1.00 97.50 68 LEU A N 1
ATOM 520 C CA . LEU A 1 68 ? 4.851 -7.325 8.904 1.00 97.50 68 LEU A CA 1
ATOM 521 C C . LEU A 1 68 ? 4.065 -6.880 10.138 1.00 97.50 68 LEU A C 1
ATOM 523 O O . LEU A 1 68 ? 4.636 -6.842 11.224 1.00 97.50 68 LEU A O 1
ATOM 527 N N . LEU A 1 69 ? 2.774 -6.578 9.982 1.00 97.12 69 LEU A N 1
ATOM 528 C CA . LEU A 1 69 ? 1.903 -6.181 11.092 1.00 97.12 69 LEU A CA 1
ATOM 529 C C . LEU A 1 69 ? 1.623 -7.343 12.048 1.00 97.12 69 LEU A C 1
ATOM 531 O O . LEU A 1 69 ? 1.664 -7.160 13.259 1.00 97.12 69 LEU A O 1
ATOM 535 N N . ASN A 1 70 ? 1.385 -8.540 11.502 1.00 94.94 70 ASN A N 1
ATOM 536 C CA . ASN A 1 70 ? 1.314 -9.805 12.236 1.00 94.94 70 ASN A CA 1
ATOM 537 C C . ASN A 1 70 ? 0.499 -9.774 13.549 1.00 94.94 70 ASN A C 1
ATOM 539 O O . ASN A 1 70 ? 0.903 -10.379 14.544 1.00 94.94 70 ASN A O 1
ATOM 543 N N . TYR A 1 71 ? -0.647 -9.092 13.542 1.00 98.06 71 TYR A N 1
ATOM 544 C CA . TYR A 1 71 ? -1.622 -9.154 14.628 1.00 98.06 71 TYR A CA 1
ATOM 545 C C . TYR A 1 71 ? -2.156 -10.573 14.840 1.00 98.06 71 TYR A C 1
ATOM 547 O O . TYR A 1 71 ? -2.122 -11.425 13.943 1.00 98.06 71 TYR A O 1
ATOM 555 N N . GLU A 1 72 ? -2.691 -10.802 16.032 1.00 97.31 72 GLU A N 1
ATOM 556 C CA . GLU A 1 72 ? -3.393 -12.017 16.412 1.00 97.31 72 GLU A CA 1
ATOM 557 C C . GLU A 1 72 ? -4.612 -12.304 15.517 1.00 97.31 72 GLU A C 1
ATOM 559 O O . GLU A 1 72 ? -5.260 -11.399 14.988 1.00 97.31 72 GLU A O 1
ATOM 564 N N . ALA A 1 73 ? -4.949 -13.586 15.353 1.00 97.69 73 ALA A N 1
ATOM 565 C CA . ALA A 1 73 ? -6.195 -13.973 14.698 1.00 97.69 73 ALA A CA 1
ATOM 566 C C . ALA A 1 73 ? -7.395 -13.397 15.470 1.00 97.69 73 ALA A C 1
ATOM 568 O O . ALA A 1 73 ? -7.402 -13.368 16.701 1.00 97.69 73 ALA A O 1
ATOM 569 N N . GLY A 1 74 ? -8.413 -12.943 14.744 1.00 98.31 74 GLY A N 1
ATOM 570 C CA . GLY A 1 74 ? -9.558 -12.230 15.303 1.00 98.31 74 GLY A CA 1
ATOM 571 C C . GLY A 1 74 ? -9.349 -10.724 15.490 1.00 98.31 74 GLY A C 1
ATOM 572 O O . GLY A 1 74 ? -10.305 -10.058 15.879 1.00 98.31 74 GLY A O 1
ATOM 573 N N . ALA A 1 75 ? -8.156 -10.180 15.207 1.00 98.69 75 ALA A N 1
ATOM 574 C CA . ALA A 1 75 ? -7.956 -8.733 15.123 1.00 98.69 75 ALA A CA 1
ATOM 575 C C . ALA A 1 75 ? -8.883 -8.123 14.064 1.00 98.69 75 ALA A C 1
ATOM 577 O O . ALA A 1 75 ? -9.025 -8.673 12.970 1.00 98.69 75 ALA A O 1
ATOM 578 N N . GLU A 1 76 ? -9.499 -6.988 14.383 1.00 98.81 76 GLU A N 1
ATOM 579 C CA . GLU A 1 76 ? -10.400 -6.286 13.472 1.00 98.81 76 GLU A CA 1
ATOM 580 C C . GLU A 1 76 ? -9.644 -5.215 12.687 1.00 98.81 76 GLU A C 1
ATOM 582 O O . GLU A 1 76 ? -8.842 -4.454 13.242 1.00 98.81 76 GLU A O 1
ATOM 587 N N . ILE A 1 77 ? -9.902 -5.169 11.382 1.00 98.81 77 ILE A N 1
ATOM 588 C CA . ILE A 1 77 ? -9.250 -4.260 10.444 1.00 98.81 77 ILE A CA 1
ATOM 589 C C . ILE A 1 77 ? -10.325 -3.543 9.643 1.00 98.81 77 ILE A C 1
ATOM 591 O O . ILE A 1 77 ? -11.081 -4.180 8.908 1.00 98.81 77 ILE A O 1
ATOM 595 N N . ILE A 1 78 ? -10.383 -2.224 9.774 1.00 98.88 78 ILE A N 1
ATOM 596 C CA . ILE A 1 78 ? -11.357 -1.401 9.059 1.00 98.88 78 ILE A CA 1
ATOM 597 C C . ILE A 1 78 ? -10.938 -1.270 7.594 1.00 98.88 78 ILE A C 1
ATOM 599 O O . ILE A 1 78 ? -9.783 -0.963 7.294 1.00 98.88 78 ILE A O 1
ATOM 603 N N . THR A 1 79 ? -11.871 -1.500 6.675 1.00 98.56 79 THR A N 1
ATOM 604 C CA . THR A 1 79 ? -11.662 -1.371 5.223 1.00 98.56 79 THR A CA 1
ATOM 605 C C . THR A 1 79 ? -13.017 -1.166 4.531 1.00 98.56 79 THR A C 1
ATOM 607 O O . THR A 1 79 ? -14.025 -1.617 5.076 1.00 98.56 79 THR A O 1
ATOM 610 N N . PRO A 1 80 ? -13.120 -0.482 3.379 1.00 97.75 80 PRO A N 1
ATOM 611 C CA . PRO A 1 80 ? -14.413 -0.306 2.728 1.00 97.75 80 PRO A CA 1
ATOM 612 C C . PRO A 1 80 ? -14.922 -1.597 2.070 1.00 97.75 80 PRO A C 1
ATOM 614 O O . PRO A 1 80 ? -14.141 -2.437 1.620 1.00 97.75 80 PRO A O 1
ATOM 617 N N . ALA A 1 81 ? -16.247 -1.747 1.980 1.00 95.19 81 ALA A N 1
ATOM 618 C CA . ALA A 1 81 ? -16.888 -2.860 1.269 1.00 95.19 81 ALA A CA 1
ATOM 619 C C . ALA A 1 81 ? -16.638 -2.801 -0.249 1.00 95.19 81 ALA A C 1
ATOM 621 O O . ALA A 1 81 ? -16.478 -3.833 -0.903 1.00 95.19 81 ALA A O 1
ATOM 622 N N . LEU A 1 82 ? -16.573 -1.588 -0.802 1.00 96.81 82 LEU A N 1
ATOM 623 C CA . LEU A 1 82 ? -16.131 -1.346 -2.168 1.00 96.81 82 LEU A CA 1
ATOM 624 C C . LEU A 1 82 ? -14.606 -1.217 -2.169 1.00 96.81 82 LEU A C 1
ATOM 626 O O . LEU A 1 82 ? -14.066 -0.218 -1.711 1.00 96.81 82 LEU A O 1
ATOM 630 N N . THR A 1 83 ? -13.915 -2.241 -2.661 1.00 96.44 83 THR A N 1
ATOM 631 C CA . THR A 1 83 ? -12.458 -2.248 -2.836 1.00 96.44 83 THR A CA 1
ATOM 632 C C . THR A 1 83 ? -12.038 -3.364 -3.795 1.00 96.44 83 THR A C 1
ATOM 634 O O . THR A 1 83 ? -12.851 -4.202 -4.199 1.00 96.44 83 THR A O 1
ATOM 637 N N . PHE A 1 84 ? -10.758 -3.411 -4.162 1.00 96.12 84 PHE A N 1
ATOM 638 C CA . PHE A 1 84 ? -10.203 -4.546 -4.879 1.00 96.12 84 PHE A CA 1
ATOM 639 C C . PHE A 1 84 ? -10.031 -5.752 -3.943 1.00 96.12 84 PHE A C 1
ATOM 641 O O . PHE A 1 84 ? -9.626 -5.635 -2.787 1.00 96.12 84 PHE A O 1
ATOM 648 N N . SER A 1 85 ? -10.301 -6.959 -4.449 1.00 97.06 85 SER A N 1
ATOM 649 C CA . SER A 1 85 ? -10.323 -8.180 -3.622 1.00 97.06 85 SER A CA 1
ATOM 650 C C . SER A 1 85 ? -9.038 -8.423 -2.815 1.00 97.06 85 SER A C 1
ATOM 652 O O . SER A 1 85 ? -9.091 -8.959 -1.706 1.00 97.06 85 SER A O 1
ATOM 654 N N . THR A 1 86 ? -7.875 -8.004 -3.329 1.00 96.44 86 THR A N 1
ATOM 655 C CA . THR A 1 86 ? -6.589 -8.221 -2.652 1.00 96.44 86 THR A CA 1
ATOM 656 C C . THR A 1 86 ? -6.273 -7.219 -1.547 1.00 96.44 86 THR A C 1
ATOM 658 O O . THR A 1 86 ? -5.282 -7.419 -0.855 1.00 96.44 86 THR A O 1
ATOM 661 N N . THR A 1 87 ? -7.113 -6.209 -1.324 1.00 98.00 87 THR A N 1
ATOM 662 C CA . THR A 1 87 ? -7.104 -5.403 -0.093 1.00 98.00 87 THR A CA 1
ATOM 663 C C . THR A 1 87 ? -7.627 -6.232 1.086 1.00 98.00 87 THR A C 1
ATOM 665 O O . THR A 1 87 ? -7.066 -6.193 2.178 1.00 98.00 87 THR A O 1
ATOM 668 N N . VAL A 1 88 ? -8.636 -7.080 0.848 1.00 98.38 88 VAL A N 1
ATOM 669 C CA . VAL A 1 88 ? -9.283 -7.922 1.873 1.00 98.38 88 VAL A CA 1
ATOM 670 C C . VAL A 1 88 ? -8.605 -9.288 2.026 1.00 98.38 88 VAL A C 1
ATOM 672 O O . VAL A 1 88 ? -8.489 -9.813 3.135 1.00 98.38 88 VAL A O 1
ATOM 675 N N . ALA A 1 89 ? -8.133 -9.886 0.928 1.00 98.25 89 ALA A N 1
ATOM 676 C CA . ALA A 1 89 ? -7.601 -11.252 0.931 1.00 98.25 89 ALA A CA 1
ATOM 677 C C . ALA A 1 89 ? -6.446 -11.502 1.936 1.00 98.25 89 ALA A C 1
ATOM 679 O O . ALA A 1 89 ? -6.426 -12.578 2.545 1.00 98.25 89 ALA A O 1
ATOM 680 N N . PRO A 1 90 ? -5.499 -10.568 2.169 1.00 97.44 90 PRO A N 1
ATOM 681 C CA . PRO A 1 90 ? -4.488 -10.705 3.215 1.00 97.44 90 PRO A CA 1
ATOM 682 C C . PRO A 1 90 ? -5.079 -10.756 4.620 1.00 97.44 90 PRO A C 1
ATOM 684 O O . PRO A 1 90 ? -4.625 -11.562 5.428 1.00 97.44 90 PRO A O 1
ATOM 687 N N . LEU A 1 91 ? -6.115 -9.959 4.888 1.00 98.31 91 LEU A N 1
ATOM 688 C CA . LEU A 1 91 ? -6.774 -9.901 6.194 1.00 98.31 91 LEU A CA 1
ATOM 689 C C . LEU A 1 91 ? -7.380 -11.268 6.526 1.00 98.31 91 LEU A C 1
ATOM 691 O O . LEU A 1 91 ? -7.050 -11.876 7.543 1.00 98.31 91 LEU A O 1
ATOM 695 N N . VAL A 1 92 ? -8.157 -11.813 5.587 1.00 97.88 92 VAL A N 1
ATOM 696 C CA . VAL A 1 92 ? -8.786 -13.134 5.725 1.00 97.88 92 VAL A CA 1
ATOM 697 C C . VAL A 1 92 ? -7.733 -14.236 5.859 1.00 97.88 92 VAL A C 1
ATOM 699 O O . VAL A 1 92 ? -7.850 -15.098 6.727 1.00 97.88 92 VAL A O 1
ATOM 702 N N . LYS A 1 93 ? -6.657 -14.196 5.059 1.00 96.75 93 LYS A N 1
ATOM 703 C CA . LYS A 1 93 ? -5.567 -15.185 5.136 1.00 96.75 93 LYS A CA 1
ATOM 704 C C . LYS A 1 93 ? -4.873 -15.190 6.503 1.00 96.75 93 LYS A C 1
ATOM 706 O O . LYS A 1 93 ? -4.423 -16.246 6.942 1.00 96.75 93 LYS A O 1
ATOM 711 N N . LYS A 1 94 ? -4.768 -14.036 7.169 1.00 96.56 94 LYS A N 1
ATOM 712 C CA . LYS A 1 94 ? -4.194 -13.916 8.520 1.00 96.56 94 LYS A CA 1
ATOM 713 C C . LYS A 1 94 ? -5.190 -14.275 9.630 1.00 96.56 94 LYS A C 1
ATOM 715 O O . LYS A 1 94 ? -4.802 -14.299 10.794 1.00 96.56 94 LYS A O 1
ATOM 720 N N . GLY A 1 95 ? -6.442 -14.584 9.286 1.00 98.00 95 GLY A N 1
ATOM 721 C CA . GLY A 1 95 ? -7.511 -14.814 10.254 1.00 98.00 95 GLY A CA 1
ATOM 722 C C . GLY A 1 95 ? -7.985 -13.529 10.933 1.00 98.00 95 GLY A C 1
ATOM 723 O O . GLY A 1 95 ? -8.548 -13.598 12.022 1.00 98.00 95 GLY A O 1
ATOM 724 N N . TRP A 1 96 ? -7.724 -12.366 10.336 1.00 98.62 96 TRP A N 1
ATOM 725 C CA . TRP A 1 96 ? -8.255 -11.084 10.792 1.00 98.62 96 TRP A CA 1
ATOM 726 C C . TRP A 1 96 ? -9.682 -10.892 10.282 1.00 98.62 96 TRP A C 1
ATOM 728 O O . TRP A 1 96 ? -10.083 -11.485 9.278 1.00 98.62 96 TRP A O 1
ATOM 738 N N . VAL A 1 97 ? -10.443 -10.056 10.979 1.00 98.62 97 VAL A N 1
ATOM 739 C CA . VAL A 1 97 ? -11.842 -9.749 10.682 1.00 98.62 97 VAL A CA 1
ATOM 740 C C . VAL A 1 97 ? -11.905 -8.410 9.939 1.00 98.62 97 VAL A C 1
ATOM 742 O O . VAL A 1 97 ? -11.591 -7.379 10.536 1.00 98.62 97 VAL A O 1
ATOM 745 N N . PRO A 1 98 ? -12.298 -8.383 8.652 1.00 98.50 98 PRO A N 1
ATOM 746 C CA . PRO A 1 98 ? -12.570 -7.131 7.954 1.00 98.50 98 PRO A CA 1
ATOM 747 C C . PRO A 1 98 ? -13.826 -6.467 8.537 1.00 98.50 98 PRO A C 1
ATOM 749 O O . PRO A 1 98 ? -14.929 -7.002 8.419 1.00 98.50 98 PRO A O 1
ATOM 752 N N . ALA A 1 99 ? -13.659 -5.310 9.174 1.00 98.38 99 ALA A N 1
ATOM 753 C CA . ALA A 1 99 ? -14.749 -4.463 9.641 1.00 98.38 99 ALA A CA 1
ATOM 754 C C . ALA A 1 99 ? -15.140 -3.513 8.502 1.00 98.38 99 ALA A C 1
ATOM 756 O O . ALA A 1 99 ? -14.499 -2.484 8.283 1.00 98.38 99 ALA A O 1
ATOM 757 N N . PHE A 1 100 ? -16.142 -3.916 7.720 1.00 98.56 100 PHE A N 1
ATOM 758 C CA . PHE A 1 100 ? -16.515 -3.196 6.508 1.00 98.56 100 PHE A CA 1
ATOM 759 C C . PHE A 1 100 ? -17.231 -1.879 6.799 1.00 98.56 100 PHE A C 1
ATOM 761 O O . PHE A 1 100 ? -18.231 -1.857 7.510 1.00 98.56 100 PHE A O 1
ATOM 768 N N . VAL A 1 101 ? -16.747 -0.807 6.174 1.00 97.94 101 VAL A N 1
ATOM 769 C CA . VAL A 1 101 ? -17.410 0.504 6.126 1.00 97.94 101 VAL A CA 1
ATOM 770 C C . VAL A 1 101 ? -17.961 0.713 4.718 1.00 97.94 101 VAL A C 1
ATOM 772 O O . VAL A 1 101 ? -17.394 0.230 3.736 1.00 97.94 101 VAL A O 1
ATOM 775 N N . ASP A 1 102 ? -19.077 1.416 4.600 1.00 97.00 102 ASP A N 1
ATOM 776 C CA . ASP A 1 102 ? -19.594 1.815 3.293 1.00 97.00 102 ASP A CA 1
ATOM 777 C C . ASP A 1 102 ? -18.748 2.945 2.670 1.00 97.00 102 ASP A C 1
ATOM 779 O O . ASP A 1 102 ? -17.896 3.546 3.331 1.00 97.00 102 ASP A O 1
ATOM 783 N N . VAL A 1 103 ? -18.969 3.244 1.393 1.00 96.19 103 VAL A N 1
ATOM 784 C CA . VAL A 1 103 ? -18.324 4.376 0.709 1.00 96.19 103 VAL A CA 1
ATOM 785 C C . VAL A 1 103 ? -19.224 5.605 0.682 1.00 96.19 103 VAL A C 1
ATOM 787 O O . VAL A 1 103 ? -20.450 5.496 0.667 1.00 96.19 103 VAL A O 1
ATOM 790 N N . ALA A 1 104 ? -18.619 6.791 0.656 1.00 94.81 104 ALA A N 1
ATOM 791 C CA . ALA A 1 104 ? -19.356 8.033 0.493 1.00 94.81 104 ALA A CA 1
ATOM 792 C C . ALA A 1 104 ? -19.840 8.163 -0.958 1.00 94.81 104 ALA A C 1
ATOM 794 O O . ALA A 1 104 ? -19.073 7.983 -1.915 1.00 94.81 104 ALA A O 1
ATOM 795 N N . GLU A 1 105 ? -21.122 8.488 -1.116 1.00 92.12 105 GLU A N 1
ATOM 796 C CA . GLU A 1 105 ? -21.781 8.597 -2.416 1.00 92.12 105 GLU A CA 1
ATOM 797 C C . GLU A 1 105 ? -21.030 9.554 -3.354 1.00 92.12 105 GLU A C 1
ATOM 799 O O . GLU A 1 105 ? -20.559 10.616 -2.952 1.00 92.12 105 GLU A O 1
ATOM 804 N N . GLY A 1 106 ? -20.868 9.149 -4.616 1.00 91.12 106 GLY A N 1
ATOM 805 C CA . GLY A 1 106 ? -20.176 9.941 -5.638 1.00 91.12 106 GLY A CA 1
ATOM 806 C C . GLY A 1 106 ? -18.651 10.023 -5.491 1.00 91.12 106 GLY A C 1
ATOM 807 O O . GLY A 1 106 ? -17.993 10.506 -6.410 1.00 91.12 106 GLY A O 1
ATOM 808 N N . THR A 1 107 ? -18.071 9.531 -4.391 1.00 92.25 107 THR A N 1
ATOM 809 C CA . THR A 1 107 ? -16.613 9.576 -4.163 1.00 92.25 107 THR A CA 1
ATOM 810 C C . THR A 1 107 ? -15.911 8.253 -4.451 1.00 92.25 107 THR A C 1
ATOM 812 O O . THR A 1 107 ? -14.717 8.264 -4.748 1.00 92.25 107 THR A O 1
ATOM 815 N N . TYR A 1 108 ? -16.647 7.139 -4.323 1.00 93.25 108 TYR A N 1
ATOM 816 C CA . TYR A 1 108 ? -16.143 5.759 -4.284 1.00 93.25 108 TYR A CA 1
ATOM 817 C C . TYR A 1 108 ? -15.121 5.469 -3.174 1.00 93.25 108 TYR A C 1
ATOM 819 O O . TYR A 1 108 ? -14.569 4.377 -3.141 1.00 93.25 108 TYR A O 1
ATOM 827 N N . ASN A 1 109 ? -14.893 6.402 -2.250 1.00 96.06 109 ASN A N 1
ATOM 828 C CA . ASN A 1 109 ? -13.951 6.269 -1.145 1.00 96.06 109 ASN A CA 1
ATOM 829 C C . ASN A 1 109 ? -14.682 5.989 0.169 1.00 96.06 109 ASN A C 1
ATOM 831 O O . ASN A 1 109 ? -15.860 6.309 0.306 1.00 96.06 109 ASN A O 1
ATOM 835 N N . THR A 1 110 ? -13.977 5.407 1.143 1.00 97.12 110 THR A N 1
ATOM 836 C CA . THR A 1 110 ? -14.513 5.110 2.482 1.00 97.12 110 THR A CA 1
ATOM 837 C C . THR A 1 110 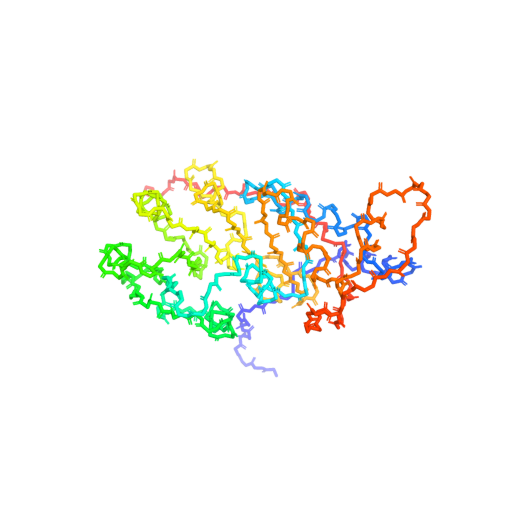? -15.253 6.309 3.074 1.00 97.12 110 THR A C 1
ATOM 839 O O . THR A 1 110 ? -14.694 7.404 3.151 1.00 97.12 110 THR A O 1
ATOM 842 N N . ASP A 1 111 ? -16.489 6.094 3.531 1.00 97.44 111 ASP A N 1
ATOM 843 C CA . ASP A 1 111 ? -17.257 7.109 4.251 1.00 97.44 111 ASP A CA 1
ATOM 844 C C . ASP A 1 111 ? -16.668 7.303 5.651 1.00 97.44 111 ASP A C 1
ATOM 846 O O . ASP A 1 111 ? -16.919 6.525 6.575 1.00 97.44 111 ASP A O 1
ATOM 850 N N . VAL A 1 112 ? -15.850 8.345 5.801 1.00 97.06 112 VAL A N 1
ATOM 851 C CA . VAL A 1 112 ? -15.100 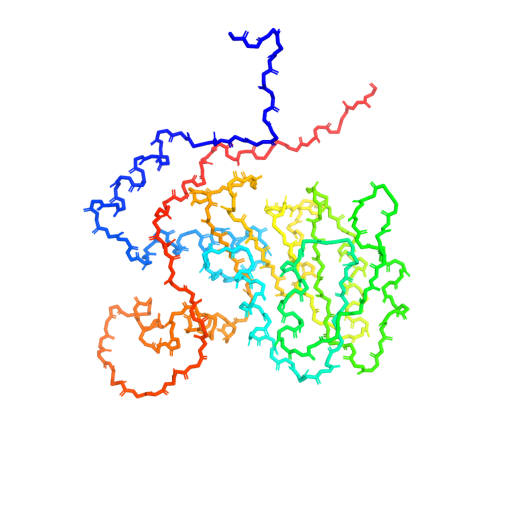8.605 7.035 1.00 97.06 112 VAL A CA 1
ATOM 852 C C . VAL A 1 112 ? -16.023 8.844 8.231 1.00 97.06 112 VAL A C 1
ATOM 854 O O . VAL A 1 112 ? -15.675 8.481 9.354 1.00 97.06 112 VAL A O 1
ATOM 857 N N . ASN A 1 113 ? -17.240 9.349 8.005 1.00 97.12 113 ASN A N 1
ATOM 858 C CA . ASN A 1 113 ? -18.199 9.606 9.081 1.00 97.12 113 ASN A CA 1
ATOM 859 C C . ASN A 1 113 ? -18.733 8.319 9.723 1.00 97.12 113 ASN A C 1
ATOM 861 O O . ASN A 1 113 ? -19.182 8.354 10.863 1.00 97.12 113 ASN A O 1
ATOM 865 N N . LYS A 1 114 ? -18.648 7.183 9.020 1.00 97.38 114 LYS A N 1
ATOM 866 C CA . LYS A 1 114 ? -19.082 5.866 9.511 1.00 97.38 114 LYS A CA 1
ATOM 867 C C . LYS A 1 114 ? -17.945 5.044 10.125 1.00 97.38 114 LYS A C 1
ATOM 869 O O . LYS A 1 114 ? -18.183 3.960 10.649 1.00 97.38 114 LYS A O 1
ATOM 874 N N . VAL A 1 115 ? -16.700 5.522 10.056 1.00 98.12 115 VAL A N 1
ATOM 875 C CA . VAL A 1 115 ? -15.522 4.758 10.504 1.00 98.12 115 VAL A CA 1
ATOM 876 C C . VAL A 1 115 ? -15.521 4.560 12.016 1.00 98.12 115 VAL A C 1
ATOM 878 O O . VAL A 1 115 ? -15.295 3.440 12.470 1.00 98.12 115 VAL A O 1
ATOM 881 N N . GLU A 1 116 ? -15.782 5.614 12.800 1.00 97.88 116 GLU A N 1
ATOM 882 C CA . GLU A 1 116 ? -15.745 5.516 14.268 1.00 97.88 116 GLU A CA 1
ATOM 883 C C . GLU A 1 116 ? -16.770 4.510 14.816 1.00 97.88 116 GLU A C 1
ATOM 885 O O . GLU A 1 116 ? -16.492 3.835 15.805 1.00 97.88 116 GLU A O 1
ATOM 890 N N . GLU A 1 117 ? -17.918 4.351 14.147 1.00 97.06 117 GLU A N 1
ATOM 891 C CA . GLU A 1 117 ? -18.981 3.408 14.531 1.00 97.06 117 GLU A CA 1
ATOM 892 C C . GLU A 1 117 ? -18.550 1.939 14.413 1.00 97.06 117 GLU A C 1
ATOM 894 O O . GLU A 1 117 ? -19.095 1.071 15.096 1.00 97.06 117 GLU A O 1
ATOM 899 N N . MET A 1 118 ? -17.550 1.658 13.574 1.00 97.88 118 MET A N 1
ATOM 900 C CA . MET A 1 118 ? -17.020 0.312 13.353 1.00 97.88 118 MET A CA 1
ATOM 901 C C . MET A 1 118 ? -15.869 -0.047 14.300 1.00 97.88 118 MET A C 1
ATOM 903 O O . MET A 1 118 ? -15.372 -1.174 14.258 1.00 97.88 118 MET A O 1
ATOM 907 N N . ILE A 1 119 ? -15.420 0.889 15.144 1.00 98.50 119 ILE A N 1
ATOM 908 C CA . ILE A 1 119 ? -14.305 0.664 16.066 1.00 98.50 119 ILE A CA 1
ATOM 909 C C . ILE A 1 119 ? -14.788 -0.097 17.304 1.00 98.50 119 ILE A C 1
ATOM 911 O O . ILE A 1 119 ? -15.716 0.304 18.005 1.00 98.50 119 ILE A O 1
ATOM 915 N N . THR A 1 120 ? -14.080 -1.172 17.630 1.00 98.50 120 THR A N 1
ATOM 916 C CA . THR A 1 120 ? -14.255 -1.959 18.850 1.00 98.50 120 THR A CA 1
ATOM 917 C C . THR A 1 120 ? -12.926 -2.094 19.598 1.00 98.50 120 THR A C 1
ATOM 919 O O . THR A 1 120 ? -11.870 -1.656 19.140 1.00 98.50 120 THR A O 1
ATOM 922 N N . SER A 1 121 ? -12.937 -2.769 20.750 1.00 97.94 121 SER A N 1
ATOM 923 C CA . SER A 1 121 ? -11.707 -3.105 21.483 1.00 97.94 121 SER A CA 1
ATOM 924 C C . SER A 1 121 ? -10.768 -4.060 20.729 1.00 97.94 121 SER A C 1
ATOM 926 O O . SER A 1 121 ? -9.611 -4.222 21.125 1.00 97.94 121 SER A O 1
ATOM 928 N N . LYS A 1 122 ? -11.243 -4.702 19.653 1.00 98.44 122 LYS A N 1
ATOM 929 C CA . LYS A 1 122 ? -10.453 -5.595 18.795 1.00 98.44 122 LYS A CA 1
ATOM 930 C C . LYS A 1 122 ? -9.864 -4.892 17.576 1.00 98.44 122 LYS A C 1
ATOM 932 O O . LYS A 1 122 ? -9.018 -5.492 16.909 1.00 98.44 122 LYS A O 1
ATOM 937 N N . THR A 1 123 ? -10.281 -3.663 17.276 1.00 98.81 123 THR A N 1
ATOM 938 C CA . THR A 1 123 ? -9.786 -2.919 16.115 1.00 98.81 123 THR A CA 1
ATOM 939 C C . THR A 1 123 ? -8.317 -2.563 16.307 1.00 98.81 123 THR A C 1
ATOM 941 O O . THR A 1 123 ? -7.932 -1.990 17.324 1.00 98.81 123 THR A O 1
ATOM 944 N N . LYS A 1 124 ? -7.474 -2.939 15.338 1.00 98.75 124 LYS A N 1
ATOM 945 C CA . LYS A 1 124 ? -6.020 -2.690 15.382 1.00 98.75 124 LYS A CA 1
ATOM 946 C C . LYS A 1 124 ? -5.537 -1.735 14.302 1.00 98.75 124 LYS A C 1
ATOM 948 O O . LYS A 1 124 ? -4.532 -1.052 14.495 1.00 98.75 124 LYS A O 1
ATOM 953 N N . ALA A 1 125 ? -6.206 -1.722 13.155 1.00 98.81 125 ALA A N 1
ATOM 954 C CA . ALA A 1 125 ? -5.740 -0.979 11.998 1.00 98.81 125 ALA A CA 1
ATOM 955 C C . ALA A 1 125 ? -6.874 -0.615 11.040 1.00 98.81 125 ALA A C 1
ATOM 957 O O . ALA A 1 125 ? -7.967 -1.181 11.088 1.00 98.81 125 ALA A O 1
ATOM 958 N N . MET A 1 126 ? -6.551 0.288 10.123 1.00 98.81 126 MET A N 1
ATOM 959 C CA . MET A 1 126 ? -7.319 0.590 8.928 1.00 98.81 126 MET A CA 1
ATOM 960 C C . MET A 1 126 ? -6.470 0.277 7.697 1.00 98.81 126 MET A C 1
ATOM 962 O O . MET A 1 126 ? -5.296 0.651 7.631 1.00 98.81 126 MET A O 1
ATOM 966 N N . VAL A 1 127 ? -7.065 -0.408 6.726 1.00 98.69 127 VAL A N 1
ATOM 967 C CA . VAL A 1 127 ? -6.488 -0.649 5.401 1.00 98.69 127 VAL A CA 1
ATOM 968 C C . VAL A 1 127 ? -7.423 -0.000 4.394 1.00 98.69 127 VAL A C 1
ATOM 970 O O . VAL A 1 127 ? -8.468 -0.561 4.058 1.00 98.69 127 VAL A O 1
ATOM 973 N N . ILE A 1 128 ? -7.080 1.213 3.970 1.00 98.50 128 ILE A N 1
ATOM 974 C CA . ILE A 1 128 ? -7.972 2.067 3.183 1.00 98.50 128 ILE A CA 1
ATOM 975 C C . ILE A 1 128 ? -7.397 2.249 1.773 1.00 98.50 128 ILE A C 1
ATOM 977 O O . ILE A 1 128 ? -6.261 2.718 1.644 1.00 98.50 128 ILE A O 1
ATOM 9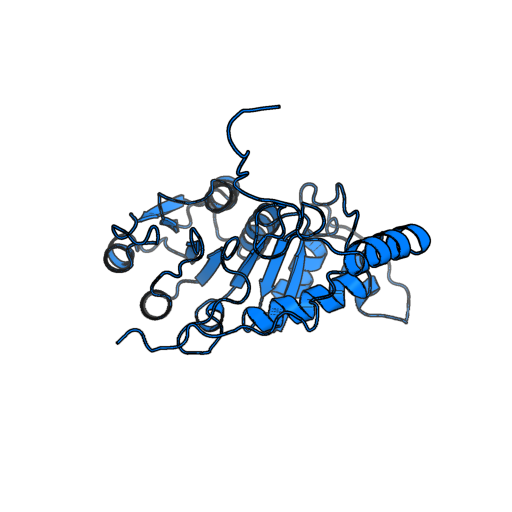81 N N . PRO A 1 129 ? -8.147 1.874 0.724 1.00 97.81 129 PRO A N 1
ATOM 982 C CA . PRO A 1 129 ? -7.770 2.136 -0.652 1.00 97.81 129 PRO A CA 1
ATOM 983 C C . PRO A 1 129 ? -8.071 3.577 -1.065 1.00 97.81 129 PRO A C 1
ATOM 985 O O . PRO A 1 129 ? -9.052 4.176 -0.628 1.00 97.81 129 PRO A O 1
ATOM 988 N N . ASN A 1 130 ? -7.248 4.089 -1.973 1.00 96.94 130 ASN A N 1
ATOM 989 C CA . ASN A 1 130 ? -7.542 5.271 -2.770 1.00 96.94 130 ASN A CA 1
ATOM 990 C C . ASN A 1 130 ? -8.100 4.797 -4.113 1.00 96.94 130 ASN A C 1
ATOM 992 O O . ASN A 1 130 ? -7.344 4.291 -4.947 1.00 96.94 130 ASN A O 1
ATOM 996 N N . LEU A 1 131 ? -9.414 4.887 -4.306 1.00 93.38 131 LEU A N 1
ATOM 997 C CA . LEU A 1 131 ? -10.067 4.244 -5.444 1.00 93.38 131 LEU A CA 1
ATOM 998 C C . LEU A 1 131 ? -10.209 5.178 -6.644 1.00 93.38 131 LEU A C 1
ATOM 1000 O O . LEU A 1 131 ? -10.603 6.337 -6.515 1.00 93.38 131 LEU A O 1
ATOM 1004 N N . ILE A 1 132 ? -9.938 4.634 -7.836 1.00 89.12 132 ILE A N 1
ATOM 1005 C CA . ILE A 1 132 ? -10.253 5.259 -9.134 1.00 89.12 132 ILE A CA 1
ATOM 1006 C 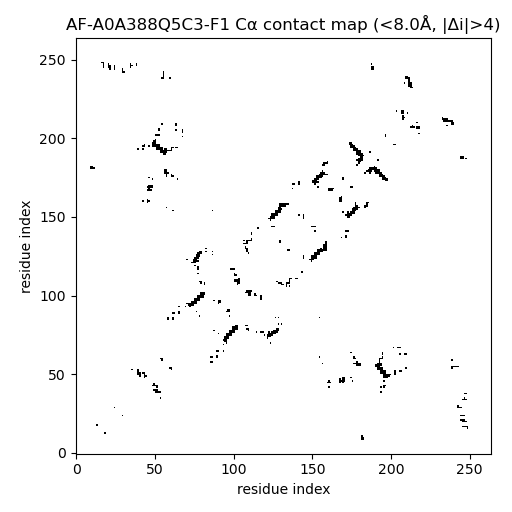C . ILE A 1 132 ? -9.605 6.653 -9.256 1.00 89.12 132 ILE A C 1
ATOM 1008 O O . ILE A 1 132 ? -10.177 7.605 -9.781 1.00 89.12 132 ILE A O 1
ATOM 1012 N N . GLY A 1 133 ? -8.383 6.790 -8.739 1.00 90.06 133 GLY A N 1
ATOM 1013 C CA . GLY A 1 133 ? -7.623 8.038 -8.805 1.00 90.06 133 GLY A CA 1
ATOM 1014 C C . GLY A 1 133 ? -8.049 9.112 -7.796 1.00 90.06 133 GLY A C 1
ATOM 1015 O O . GLY A 1 133 ? -7.487 10.206 -7.826 1.00 90.06 133 GLY A O 1
ATOM 1016 N N . ASN A 1 134 ? -9.009 8.827 -6.911 1.00 93.62 134 ASN A N 1
ATOM 1017 C CA . ASN A 1 134 ? -9.490 9.755 -5.890 1.00 93.62 134 ASN A CA 1
ATOM 1018 C C . ASN A 1 134 ? -8.917 9.420 -4.501 1.00 93.62 134 ASN A C 1
ATOM 1020 O O . ASN A 1 134 ? -8.560 8.276 -4.226 1.00 93.62 134 ASN A O 1
ATOM 1024 N N . LEU A 1 135 ? -8.871 10.407 -3.603 1.00 96.31 135 LEU A N 1
ATOM 1025 C CA . LEU A 1 135 ? -8.396 10.236 -2.226 1.00 96.31 135 LEU A CA 1
ATOM 1026 C C . LEU A 1 135 ? -9.562 10.312 -1.222 1.00 96.31 135 LEU A C 1
ATOM 1028 O O . LEU A 1 135 ? -10.429 11.177 -1.377 1.00 96.31 135 LEU A O 1
ATOM 1032 N N . PRO A 1 136 ? -9.609 9.445 -0.191 1.00 96.62 136 PRO A N 1
ATOM 1033 C CA . PRO A 1 136 ? -10.481 9.654 0.961 1.00 96.62 136 PRO A CA 1
ATOM 1034 C C . PRO A 1 136 ? -10.017 10.881 1.762 1.00 96.62 136 PRO A C 1
ATOM 1036 O O . PRO A 1 136 ? -8.913 11.395 1.550 1.00 96.62 136 PRO A O 1
ATOM 1039 N N . ASP A 1 137 ? -10.820 11.322 2.735 1.00 97.12 137 ASP A N 1
ATOM 1040 C CA . ASP A 1 137 ? -10.385 12.345 3.694 1.00 97.12 137 ASP A CA 1
ATOM 1041 C C . ASP A 1 137 ? -9.329 11.763 4.650 1.00 97.12 137 ASP A C 1
ATOM 1043 O O . ASP A 1 137 ? -9.601 11.324 5.770 1.00 97.12 137 ASP A O 1
ATOM 1047 N N . TRP A 1 138 ? -8.084 11.729 4.173 1.00 98.06 138 TRP A N 1
ATOM 1048 C CA . TRP A 1 138 ? -6.938 11.211 4.911 1.00 98.06 138 TRP A CA 1
ATOM 1049 C C . TRP A 1 138 ? -6.626 12.011 6.171 1.00 98.06 138 TRP A C 1
ATOM 1051 O O . TRP A 1 138 ? -6.056 11.457 7.112 1.00 98.06 138 TRP A O 1
ATOM 1061 N N . LYS A 1 139 ? -7.001 13.294 6.215 1.00 98.06 139 LYS A N 1
ATOM 1062 C CA . LYS A 1 139 ? -6.803 14.121 7.402 1.00 98.06 139 LYS A CA 1
ATOM 1063 C C . LYS A 1 139 ? -7.727 13.644 8.518 1.00 98.06 139 LYS A C 1
ATOM 1065 O O . LYS A 1 139 ? -7.238 13.327 9.600 1.00 98.06 139 LYS A O 1
ATOM 1070 N N . GLN A 1 140 ? -9.019 13.507 8.231 1.00 98.31 140 GLN A N 1
ATOM 1071 C CA . GLN A 1 140 ? -9.995 13.015 9.199 1.00 98.31 140 GLN A CA 1
ATOM 1072 C C . GLN A 1 140 ? -9.729 11.543 9.572 1.00 98.31 140 GLN A C 1
ATOM 1074 O O . GLN A 1 140 ? -9.773 11.191 10.749 1.00 98.31 140 GLN A O 1
ATOM 1079 N N . LEU A 1 141 ? -9.353 10.688 8.611 1.00 98.62 141 LEU A N 1
ATOM 1080 C CA . LEU A 1 141 ? -8.949 9.304 8.899 1.00 98.62 141 LEU A CA 1
ATOM 1081 C C . LEU A 1 141 ? -7.733 9.233 9.830 1.00 98.62 141 LEU A C 1
ATOM 1083 O O . LEU A 1 141 ? -7.717 8.412 10.746 1.00 98.62 141 LEU A O 1
ATOM 1087 N N . ARG A 1 142 ? -6.717 10.084 9.633 1.00 98.56 142 ARG A N 1
ATOM 1088 C CA . ARG A 1 142 ? -5.557 10.143 10.534 1.00 98.56 142 ARG A CA 1
ATOM 1089 C C . ARG A 1 142 ? -5.958 10.603 11.935 1.00 98.56 142 ARG A C 1
ATOM 1091 O O . ARG A 1 142 ? -5.500 10.001 12.901 1.00 98.56 142 ARG A O 1
ATOM 1098 N N . GLU A 1 143 ? -6.822 11.610 12.054 1.00 98.69 143 GLU A N 1
ATOM 1099 C CA . GLU A 1 143 ? -7.331 12.086 13.350 1.00 98.69 143 GLU A CA 1
ATOM 1100 C C . GLU A 1 143 ? -8.055 10.966 14.121 1.00 98.69 143 GLU A C 1
ATOM 1102 O O . GLU A 1 143 ? -7.777 10.748 15.303 1.00 98.69 143 GLU A O 1
ATOM 1107 N N . ILE A 1 144 ? -8.910 10.192 13.441 1.00 98.75 144 ILE A N 1
ATOM 1108 C CA . ILE A 1 144 ? -9.566 9.005 14.015 1.00 98.75 144 ILE A CA 1
ATOM 1109 C C . ILE A 1 144 ? -8.521 7.966 14.430 1.00 98.75 144 ILE A C 1
ATOM 1111 O O . ILE A 1 144 ? -8.549 7.449 15.548 1.00 98.75 144 ILE A O 1
ATOM 1115 N N . ALA A 1 145 ? -7.572 7.661 13.547 1.00 98.75 145 ALA A N 1
ATOM 1116 C CA . ALA A 1 145 ? -6.543 6.673 13.824 1.00 98.75 145 ALA A CA 1
ATOM 1117 C C . ALA A 1 145 ? -5.719 7.030 15.068 1.00 98.75 145 ALA A C 1
ATOM 1119 O O . ALA A 1 145 ? -5.447 6.161 15.891 1.00 98.75 145 ALA A O 1
ATOM 1120 N N . ASP A 1 146 ? -5.368 8.303 15.245 1.00 98.62 146 ASP A N 1
ATOM 1121 C CA . ASP A 1 146 ? -4.601 8.769 16.402 1.00 98.62 146 ASP A CA 1
ATOM 1122 C C . ASP A 1 146 ? -5.428 8.706 17.690 1.00 98.62 146 ASP A C 1
ATOM 1124 O O . ASP A 1 146 ? -4.941 8.221 18.713 1.00 98.62 146 ASP A O 1
ATOM 1128 N N . LYS A 1 147 ? -6.704 9.111 17.630 1.00 98.62 147 LYS A N 1
ATOM 1129 C CA . LYS A 1 147 ? -7.649 9.044 18.757 1.00 98.62 147 LYS A CA 1
ATOM 1130 C C . LYS A 1 147 ? -7.807 7.623 19.307 1.00 98.62 147 LYS A C 1
ATOM 1132 O O . LYS A 1 147 ? -7.900 7.452 20.522 1.00 98.62 147 LYS A O 1
ATOM 1137 N N . TYR A 1 148 ? -7.820 6.617 18.433 1.00 98.62 148 TYR A N 1
ATOM 1138 C CA . TYR A 1 148 ? -8.036 5.211 18.798 1.00 98.62 148 TYR A CA 1
ATOM 1139 C C . TYR A 1 148 ? -6.770 4.343 18.732 1.00 98.62 148 TYR A C 1
ATOM 1141 O O . TYR A 1 148 ? -6.851 3.131 18.928 1.00 98.62 148 TYR A O 1
ATOM 1149 N N . ASN A 1 149 ? -5.600 4.947 18.499 1.00 98.38 149 ASN A N 1
ATOM 1150 C CA . ASN A 1 149 ? -4.314 4.258 18.359 1.00 98.38 149 ASN A CA 1
ATOM 1151 C C . ASN A 1 149 ? -4.343 3.123 17.307 1.00 98.38 149 ASN A C 1
ATOM 1153 O O . ASN A 1 149 ? -3.898 1.999 17.557 1.00 98.38 149 ASN A O 1
ATOM 1157 N N . LEU A 1 150 ? -4.896 3.421 16.130 1.00 98.81 150 LEU A N 1
ATOM 1158 C CA . LEU A 1 150 ? -4.989 2.508 14.995 1.00 98.81 150 LEU A CA 1
ATOM 1159 C C . LEU A 1 150 ? -3.820 2.707 14.031 1.00 98.81 150 LEU A C 1
ATOM 1161 O O . LEU A 1 150 ? -3.426 3.830 13.707 1.00 98.81 150 LEU A O 1
ATOM 1165 N N . PHE A 1 151 ? -3.307 1.597 13.511 1.00 98.81 151 PHE A N 1
ATOM 1166 C CA . PHE A 1 151 ? -2.341 1.623 12.418 1.00 98.81 151 PHE A CA 1
ATOM 1167 C C . PHE A 1 151 ? -3.029 1.947 11.089 1.00 98.81 151 PHE A C 1
ATOM 1169 O O . PHE A 1 151 ? -4.102 1.418 10.811 1.00 98.81 151 PHE A O 1
ATOM 1176 N N . VAL A 1 152 ? -2.403 2.752 10.232 1.00 98.81 152 VAL A N 1
ATOM 1177 C CA . VAL A 1 152 ? -2.974 3.147 8.939 1.00 98.81 152 VAL A CA 1
ATOM 1178 C C . VAL A 1 152 ? -2.125 2.637 7.780 1.00 98.81 152 VAL A C 1
ATOM 1180 O O . VAL A 1 152 ? -0.986 3.064 7.578 1.00 98.81 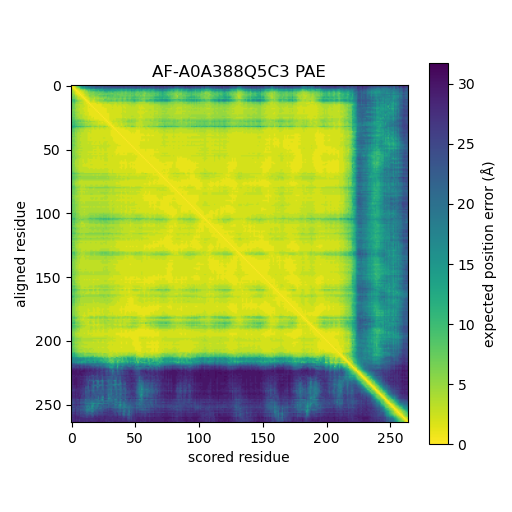152 VAL A O 1
ATOM 1183 N N . LEU A 1 153 ? -2.709 1.749 6.977 1.00 98.75 153 LEU A N 1
ATOM 1184 C CA . LEU A 1 153 ? -2.159 1.291 5.707 1.00 98.75 153 LEU A CA 1
ATOM 1185 C C . LEU A 1 153 ? -2.987 1.865 4.552 1.00 98.75 153 LEU A C 1
ATOM 1187 O O . LEU A 1 153 ? -4.176 1.583 4.427 1.00 98.75 153 LEU A O 1
ATOM 1191 N N . GLU A 1 154 ? -2.336 2.636 3.690 1.00 98.31 154 GLU A N 1
ATOM 1192 C CA . GLU A 1 154 ? -2.911 3.122 2.435 1.00 98.31 154 GLU A CA 1
ATOM 1193 C C . GLU A 1 154 ? -2.664 2.111 1.304 1.00 98.31 154 GLU A C 1
ATOM 1195 O O . GLU A 1 154 ? -1.523 1.717 1.028 1.00 98.31 154 GLU A O 1
ATOM 1200 N N . ASP A 1 155 ? -3.739 1.711 0.626 1.00 98.31 155 ASP A N 1
ATOM 1201 C CA . ASP A 1 155 ? -3.693 0.991 -0.647 1.00 98.31 155 ASP A CA 1
ATOM 1202 C C . ASP A 1 155 ? -3.804 1.997 -1.803 1.00 98.31 155 ASP A C 1
ATOM 1204 O O . ASP A 1 155 ? -4.879 2.457 -2.175 1.00 98.31 155 ASP A O 1
ATOM 1208 N N . SER A 1 156 ? -2.648 2.395 -2.337 1.00 97.31 156 SER A N 1
ATOM 1209 C CA . SER A 1 156 ? -2.493 3.455 -3.339 1.00 97.31 156 SER A CA 1
ATOM 1210 C C . SER A 1 156 ? -2.209 2.871 -4.728 1.00 97.31 156 SER A C 1
ATOM 1212 O O . SER A 1 156 ? -1.357 3.367 -5.474 1.00 97.31 156 SER A O 1
ATOM 1214 N N . ALA A 1 157 ? -2.880 1.769 -5.078 1.00 95.50 157 ALA A N 1
ATOM 1215 C CA . ALA A 1 157 ? -2.752 1.147 -6.396 1.00 95.50 157 ALA A CA 1
ATOM 1216 C C . ALA A 1 157 ? -3.083 2.125 -7.542 1.00 95.50 157 ALA A C 1
ATOM 1218 O O . ALA A 1 157 ? -2.351 2.159 -8.532 1.00 95.50 157 ALA A O 1
ATOM 1219 N N . ASP A 1 158 ? -4.103 2.972 -7.361 1.00 93.38 158 ASP A N 1
ATOM 1220 C CA . ASP A 1 158 ? -4.603 3.894 -8.391 1.00 93.38 158 ASP A CA 1
ATOM 1221 C C . ASP A 1 158 ? -4.042 5.325 -8.289 1.00 93.38 158 ASP A C 1
ATOM 1223 O O . ASP A 1 158 ? -4.326 6.155 -9.150 1.00 93.38 158 ASP A O 1
ATOM 1227 N N . THR A 1 159 ? -3.257 5.649 -7.255 1.00 94.38 159 THR A N 1
ATOM 1228 C CA . THR A 1 159 ? -2.918 7.046 -6.896 1.00 94.38 159 THR A CA 1
ATOM 1229 C C . THR A 1 159 ? -1.433 7.248 -6.581 1.00 94.38 159 THR A C 1
ATOM 1231 O O . THR A 1 159 ? -1.064 7.837 -5.563 1.00 94.38 159 THR A O 1
ATOM 1234 N N . LEU A 1 160 ? -0.548 6.741 -7.442 1.00 93.50 160 LEU A N 1
ATOM 1235 C CA . LEU A 1 160 ? 0.894 6.918 -7.277 1.00 93.50 160 LEU A CA 1
ATOM 1236 C C . LEU A 1 160 ? 1.294 8.396 -7.165 1.00 93.50 160 LEU A C 1
ATOM 1238 O O . LEU A 1 160 ? 1.160 9.152 -8.123 1.00 93.50 160 LEU A O 1
ATOM 1242 N N . GLY A 1 161 ? 1.866 8.763 -6.015 1.00 86.94 161 GLY A N 1
ATOM 1243 C CA . GLY A 1 161 ? 2.374 10.113 -5.761 1.00 86.94 161 GLY A CA 1
ATOM 1244 C C . GLY A 1 161 ? 1.286 11.177 -5.641 1.00 86.94 161 GLY A C 1
ATOM 1245 O O . GLY A 1 161 ? 1.551 12.337 -5.935 1.00 86.94 161 GLY A O 1
ATOM 1246 N N . ALA A 1 162 ? 0.070 10.794 -5.246 1.00 94.38 162 ALA A N 1
ATOM 1247 C CA . ALA A 1 162 ? -0.997 11.750 -5.004 1.00 94.38 162 ALA A CA 1
ATOM 1248 C C . ALA A 1 162 ? -0.685 12.684 -3.822 1.00 94.38 162 ALA A C 1
ATOM 1250 O O . ALA A 1 162 ? -0.003 12.319 -2.858 1.00 94.38 162 ALA A O 1
ATOM 1251 N N . GLU A 1 163 ? -1.211 13.903 -3.906 1.00 95.81 163 GLU A N 1
ATOM 1252 C CA . GLU A 1 163 ? -0.973 14.971 -2.941 1.00 95.81 163 GLU A CA 1
ATOM 1253 C C . GLU A 1 163 ? -2.289 15.518 -2.387 1.00 95.81 163 GLU A C 1
ATOM 1255 O O . GLU A 1 163 ? -3.306 15.569 -3.077 1.00 95.81 163 GLU A O 1
ATOM 1260 N N . ILE A 1 164 ? -2.234 15.970 -1.139 1.00 96.25 164 ILE A N 1
ATOM 1261 C CA . ILE A 1 164 ? -3.260 16.755 -0.461 1.00 96.25 164 ILE A CA 1
ATOM 1262 C C . ILE A 1 164 ? -2.588 18.064 -0.054 1.00 96.25 164 ILE A C 1
ATOM 1264 O O . ILE A 1 164 ? -1.565 18.049 0.634 1.00 96.25 164 ILE A O 1
ATOM 1268 N N . ASP A 1 165 ? -3.135 19.189 -0.513 1.00 95.12 165 ASP A N 1
ATOM 1269 C CA . ASP A 1 165 ? -2.610 20.536 -0.246 1.00 95.12 165 ASP A CA 1
ATOM 1270 C C . ASP A 1 165 ? -1.116 20.705 -0.601 1.00 95.12 165 ASP A C 1
ATOM 1272 O O . ASP A 1 165 ? -0.345 21.326 0.134 1.00 95.12 165 ASP A O 1
ATOM 1276 N N . GLY A 1 166 ? -0.689 20.120 -1.727 1.00 96.00 166 GLY A N 1
ATOM 1277 C CA . GLY A 1 166 ? 0.694 20.199 -2.219 1.00 96.00 166 GLY A CA 1
ATOM 1278 C C . GLY A 1 166 ? 1.704 19.346 -1.440 1.00 96.00 166 GLY A C 1
ATOM 1279 O O . GLY A 1 166 ? 2.909 19.584 -1.520 1.00 96.00 166 GLY A O 1
ATOM 1280 N N . ALA A 1 167 ? 1.234 18.387 -0.637 1.00 96.81 167 ALA A N 1
ATOM 1281 C CA . ALA A 1 167 ? 2.077 17.436 0.077 1.00 96.81 167 ALA A CA 1
ATOM 1282 C C . ALA A 1 167 ? 1.571 16.001 -0.108 1.00 96.81 167 ALA A C 1
ATOM 1284 O O . ALA A 1 167 ? 0.372 15.763 -0.168 1.00 96.81 167 ALA A O 1
ATOM 1285 N N . SER A 1 168 ? 2.487 15.032 -0.137 1.00 97.62 168 SER A N 1
ATOM 1286 C CA . SER A 1 168 ? 2.162 13.606 -0.298 1.00 97.62 168 SER A CA 1
ATOM 1287 C C . SER A 1 168 ? 1.048 13.124 0.648 1.00 97.62 168 SER A C 1
ATOM 1289 O O . SER A 1 168 ? 1.143 13.326 1.866 1.00 97.62 168 SER A O 1
ATOM 1291 N N . SER A 1 169 ? 0.043 12.418 0.104 1.00 96.06 169 SER A N 1
ATOM 1292 C CA . SER A 1 169 ? -1.030 11.769 0.884 1.00 96.06 169 SER A CA 1
ATOM 1293 C C . SER A 1 169 ? -0.470 10.795 1.921 1.00 96.06 169 SER A C 1
ATOM 1295 O O . SER A 1 169 ? -0.954 10.721 3.051 1.00 96.06 169 SER A O 1
ATOM 1297 N N . GLY A 1 170 ? 0.641 10.134 1.585 1.00 97.06 170 GLY A N 1
ATOM 1298 C CA . GLY A 1 170 ? 1.318 9.179 2.452 1.00 97.06 170 GLY A CA 1
ATOM 1299 C C . GLY A 1 170 ? 1.818 9.777 3.771 1.00 97.06 170 GLY A C 1
ATOM 1300 O O . GLY A 1 170 ? 2.137 9.033 4.694 1.00 97.06 170 GLY A O 1
ATOM 1301 N N . ARG A 1 171 ? 1.851 11.104 3.959 1.00 97.31 171 ARG A N 1
ATOM 1302 C CA . ARG A 1 171 ? 2.166 11.689 5.278 1.00 97.31 171 ARG A CA 1
ATOM 1303 C C . ARG A 1 171 ? 1.122 11.362 6.358 1.00 97.31 171 ARG A C 1
ATOM 1305 O O . ARG A 1 171 ? 1.448 11.435 7.536 1.00 97.31 171 ARG A O 1
ATOM 1312 N N . TYR A 1 172 ? -0.102 11.014 5.957 1.00 98.44 172 TYR A N 1
ATOM 1313 C CA . TYR A 1 172 ? -1.210 10.655 6.848 1.00 98.44 172 TYR A CA 1
ATOM 1314 C C . TYR A 1 172 ? -1.247 9.159 7.194 1.00 98.44 172 TYR A C 1
ATOM 1316 O O . TYR A 1 172 ? -2.138 8.699 7.902 1.00 98.44 172 TYR A O 1
ATOM 1324 N N . THR A 1 173 ? -0.302 8.366 6.695 1.00 98.56 173 THR A N 1
ATOM 1325 C CA . THR A 1 173 ? -0.361 6.904 6.799 1.00 98.56 173 THR A CA 1
ATOM 1326 C C . THR A 1 173 ? 0.897 6.368 7.472 1.00 98.56 173 THR A C 1
ATOM 1328 O O . THR A 1 173 ? 1.959 6.995 7.453 1.00 98.56 173 THR A O 1
ATOM 1331 N N . ASP A 1 174 ? 0.826 5.178 8.055 1.00 98.75 174 ASP A N 1
ATOM 1332 C CA . ASP A 1 174 ? 1.987 4.508 8.647 1.00 98.75 174 ASP A CA 1
ATOM 1333 C C . ASP A 1 174 ? 2.751 3.691 7.591 1.00 98.75 174 ASP A C 1
ATOM 1335 O O . ASP A 1 174 ? 3.987 3.645 7.580 1.00 98.75 174 ASP A O 1
ATOM 1339 N N . MET A 1 175 ? 2.009 3.116 6.642 1.00 98.69 175 MET A N 1
ATOM 1340 C CA . MET A 1 175 ? 2.503 2.437 5.445 1.00 98.69 175 MET A CA 1
ATOM 1341 C C . MET A 1 175 ? 1.682 2.837 4.220 1.00 98.69 175 MET A C 1
ATOM 1343 O O . MET A 1 175 ? 0.494 3.130 4.331 1.00 98.69 175 MET A O 1
ATOM 1347 N N . SER A 1 176 ? 2.313 2.767 3.052 1.00 98.62 176 SER A N 1
ATOM 1348 C CA . SER A 1 176 ? 1.635 2.931 1.763 1.00 98.62 176 SER A CA 1
ATOM 1349 C C . SER A 1 176 ? 2.037 1.798 0.832 1.00 98.62 176 SER A C 1
ATOM 1351 O O . SER A 1 176 ? 3.193 1.368 0.830 1.00 98.62 176 SER A O 1
ATOM 1353 N N . THR A 1 177 ? 1.101 1.312 0.031 1.00 98.38 177 THR A N 1
ATOM 1354 C CA . THR A 1 177 ? 1.367 0.334 -1.029 1.00 98.38 177 THR A CA 1
ATOM 1355 C C . THR A 1 177 ? 1.004 0.910 -2.382 1.00 98.38 177 THR A C 1
ATOM 1357 O O . THR A 1 177 ? 0.142 1.772 -2.476 1.00 98.38 177 THR A O 1
ATOM 1360 N N . THR A 1 178 ? 1.661 0.443 -3.439 1.00 97.50 178 THR A N 1
ATOM 1361 C CA . THR A 1 178 ? 1.294 0.804 -4.812 1.00 97.50 178 THR A CA 1
ATOM 1362 C C . THR A 1 178 ? 1.470 -0.374 -5.758 1.00 97.50 178 THR A C 1
ATOM 1364 O O . THR A 1 178 ? 2.139 -1.367 -5.437 1.00 97.50 178 THR A O 1
ATOM 1367 N N . SER A 1 179 ? 0.869 -0.259 -6.939 1.00 95.56 179 SER A N 1
ATOM 1368 C CA . SER A 1 179 ? 0.850 -1.281 -7.971 1.00 95.56 179 SER A CA 1
ATOM 1369 C C . SER A 1 179 ? 1.385 -0.733 -9.285 1.00 95.56 179 SER A C 1
ATOM 1371 O O . SER A 1 179 ? 1.091 0.383 -9.692 1.00 95.56 179 SER A O 1
ATOM 1373 N N . PHE A 1 180 ? 2.138 -1.573 -9.985 1.00 93.12 180 PHE A N 1
ATOM 1374 C CA . PHE A 1 180 ? 2.690 -1.295 -11.308 1.00 93.12 180 PHE A CA 1
ATOM 1375 C C . PHE A 1 180 ? 2.107 -2.246 -12.361 1.00 93.12 180 PHE A C 1
ATOM 1377 O O . PHE A 1 180 ? 2.795 -2.639 -13.309 1.00 93.12 180 PHE A O 1
ATOM 1384 N N . TYR A 1 181 ? 0.857 -2.674 -12.151 1.00 91.19 181 TYR A N 1
ATOM 1385 C CA . TYR A 1 181 ? 0.079 -3.437 -13.126 1.00 91.19 181 TYR A CA 1
ATOM 1386 C C . TYR A 1 181 ? -0.163 -2.633 -14.414 1.00 91.19 181 TYR A C 1
ATOM 1388 O O . TYR A 1 181 ? -0.138 -1.406 -14.405 1.00 91.19 181 TYR A O 1
ATOM 1396 N N . GLY A 1 182 ? -0.393 -3.331 -15.529 1.00 84.75 182 GLY A N 1
ATOM 1397 C CA . GLY A 1 182 ? -0.430 -2.759 -16.881 1.00 84.75 182 GLY A CA 1
ATOM 1398 C C . GLY A 1 182 ? -1.395 -1.589 -17.103 1.00 84.75 182 GLY A C 1
ATOM 1399 O O . GLY A 1 182 ? -1.170 -0.819 -18.030 1.00 84.75 182 GLY A O 1
ATOM 1400 N N . SER A 1 183 ? -2.425 -1.437 -16.267 1.00 84.88 183 SER A N 1
ATOM 1401 C CA . SER A 1 183 ? -3.402 -0.345 -16.349 1.00 84.88 183 SER A CA 1
ATOM 1402 C C . SER A 1 183 ? -3.238 0.760 -15.296 1.00 84.88 183 SER A C 1
ATOM 1404 O O . SER A 1 183 ? -4.084 1.646 -15.253 1.00 84.88 183 SER A O 1
ATOM 1406 N N . HIS A 1 184 ? -2.200 0.732 -14.453 1.00 89.75 184 HIS A N 1
ATOM 1407 C CA . HIS A 1 184 ? -1.939 1.809 -13.483 1.00 89.75 184 HIS A CA 1
ATOM 1408 C C . HIS A 1 184 ? -1.076 2.936 -14.072 1.00 89.75 184 HIS A C 1
ATOM 1410 O O . HIS A 1 184 ? -0.474 2.787 -15.137 1.00 89.75 184 HIS A O 1
ATOM 1416 N N . ILE A 1 185 ? -1.006 4.060 -13.343 1.00 87.06 185 ILE A N 1
ATOM 1417 C CA . ILE A 1 185 ? -0.351 5.326 -13.735 1.00 87.06 185 ILE A CA 1
ATOM 1418 C C . ILE A 1 185 ? 1.056 5.107 -14.303 1.00 87.06 185 ILE A C 1
ATOM 1420 O O . ILE A 1 185 ? 1.408 5.653 -15.348 1.00 87.06 185 ILE A O 1
ATOM 1424 N N . ILE A 1 186 ? 1.853 4.284 -13.622 1.00 86.12 186 ILE A N 1
ATOM 1425 C CA . ILE A 1 186 ? 3.076 3.714 -14.179 1.00 86.12 186 ILE A CA 1
ATOM 1426 C C . ILE A 1 186 ? 2.965 2.202 -14.091 1.00 86.12 186 ILE A C 1
ATOM 1428 O O . ILE A 1 186 ? 2.412 1.663 -13.133 1.00 86.12 186 ILE A O 1
ATOM 1432 N N . ASN A 1 187 ? 3.549 1.505 -15.057 1.00 84.88 187 ASN A N 1
ATOM 1433 C CA . ASN A 1 187 ? 3.598 0.058 -15.009 1.00 84.88 187 ASN A CA 1
ATOM 1434 C C . ASN A 1 187 ? 5.013 -0.462 -15.251 1.00 84.88 187 ASN A C 1
ATOM 1436 O O . ASN A 1 187 ? 5.868 0.187 -15.854 1.00 84.88 187 ASN A O 1
ATOM 1440 N N . CYS A 1 188 ? 5.244 -1.659 -14.739 1.00 84.62 188 CYS A N 1
ATOM 1441 C CA . CYS A 1 188 ? 6.529 -2.323 -14.739 1.00 84.62 188 CYS A CA 1
ATOM 1442 C C . CYS A 1 188 ? 6.538 -3.441 -15.799 1.00 84.62 188 CYS A C 1
ATOM 1444 O O . CYS A 1 188 ? 6.796 -4.606 -15.493 1.00 84.62 188 CYS A O 1
ATOM 1446 N N . GLY A 1 189 ? 6.225 -3.113 -17.055 1.00 81.12 189 GLY A N 1
ATOM 1447 C CA . GLY A 1 189 ? 6.062 -4.129 -18.099 1.00 81.12 189 GLY A CA 1
ATOM 1448 C C . GLY A 1 189 ? 4.871 -5.047 -17.808 1.00 81.12 189 GLY A C 1
ATOM 1449 O O . GLY A 1 189 ? 4.907 -6.240 -18.110 1.00 81.12 189 GLY A O 1
ATOM 1450 N N . GLY A 1 190 ? 3.841 -4.484 -17.171 1.00 83.50 190 GLY A N 1
ATOM 1451 C CA . GLY A 1 190 ? 2.591 -5.153 -16.829 1.00 83.50 190 GLY A CA 1
ATOM 1452 C C . GLY A 1 190 ? 2.472 -5.680 -15.398 1.00 83.50 190 GLY A C 1
ATOM 1453 O O . GLY A 1 190 ? 1.344 -5.914 -14.979 1.00 83.50 190 GLY A O 1
ATOM 1454 N N . ASN A 1 191 ? 3.561 -5.850 -14.635 1.00 88.44 191 ASN A N 1
ATOM 1455 C CA . ASN A 1 191 ? 3.498 -6.361 -13.257 1.00 88.44 191 ASN A CA 1
ATOM 1456 C C . ASN A 1 191 ? 4.523 -5.701 -12.332 1.00 88.44 191 ASN A C 1
ATOM 1458 O O . ASN A 1 191 ? 5.659 -5.447 -12.719 1.00 88.44 191 ASN A O 1
ATOM 1462 N N . GLY A 1 192 ? 4.137 -5.493 -11.078 1.00 90.06 192 GLY A N 1
ATOM 1463 C CA . GLY A 1 192 ? 5.010 -4.993 -10.023 1.00 90.06 192 GLY A CA 1
ATOM 1464 C C . GLY A 1 192 ? 4.208 -4.351 -8.900 1.00 90.06 192 GLY A C 1
ATOM 1465 O O . GLY A 1 192 ? 3.018 -4.075 -9.045 1.00 90.06 192 GLY A O 1
ATOM 1466 N N . GLY A 1 193 ? 4.857 -4.116 -7.772 1.00 95.88 193 GLY A N 1
ATOM 1467 C CA . GLY A 1 193 ? 4.306 -3.324 -6.683 1.00 95.88 193 GLY A CA 1
ATOM 1468 C C . GLY A 1 193 ? 5.394 -2.878 -5.724 1.00 95.88 193 GLY A C 1
ATOM 1469 O O . GLY A 1 193 ? 6.568 -3.226 -5.880 1.00 95.88 193 GLY A O 1
ATOM 1470 N N . MET A 1 194 ? 5.003 -2.105 -4.724 1.00 97.44 194 MET A N 1
ATOM 1471 C CA . MET A 1 194 ? 5.909 -1.597 -3.700 1.00 97.44 194 MET A CA 1
ATOM 1472 C C . MET A 1 194 ? 5.163 -1.516 -2.375 1.00 97.44 194 MET A C 1
ATOM 1474 O O . MET A 1 194 ? 4.015 -1.078 -2.349 1.00 97.44 194 MET A O 1
ATOM 1478 N N . LEU A 1 195 ? 5.830 -1.893 -1.286 1.00 98.62 195 LEU A N 1
ATOM 1479 C CA . LEU A 1 195 ? 5.444 -1.501 0.066 1.00 98.62 195 LEU A CA 1
ATOM 1480 C C . LEU A 1 195 ? 6.418 -0.429 0.560 1.00 98.62 195 LEU A C 1
ATOM 1482 O O . LEU A 1 195 ? 7.629 -0.652 0.580 1.00 98.62 195 LEU A O 1
ATOM 1486 N N . CYS A 1 196 ? 5.898 0.719 0.969 1.00 98.69 196 CYS A N 1
ATOM 1487 C CA . CYS A 1 196 ? 6.667 1.841 1.485 1.00 98.69 196 CYS A CA 1
ATOM 1488 C C . CYS A 1 196 ? 6.467 1.961 3.003 1.00 98.69 196 CYS A C 1
ATOM 1490 O O . CYS A 1 196 ? 5.339 1.982 3.499 1.00 98.69 196 CYS A O 1
ATOM 1492 N N . VAL A 1 197 ? 7.574 2.027 3.747 1.00 98.62 197 VAL A N 1
ATOM 1493 C CA . VAL A 1 197 ? 7.605 1.950 5.215 1.00 98.62 197 VAL A CA 1
ATOM 1494 C C . VAL A 1 197 ? 8.554 2.992 5.811 1.00 98.62 197 VAL A C 1
ATOM 1496 O O . VAL A 1 197 ? 9.507 3.433 5.168 1.00 98.62 197 VAL A O 1
ATOM 1499 N N . ASN A 1 198 ? 8.333 3.347 7.078 1.00 98.19 198 ASN A N 1
ATOM 1500 C CA . ASN A 1 198 ? 9.202 4.273 7.816 1.00 98.19 198 ASN A CA 1
ATOM 1501 C C . ASN A 1 198 ? 10.167 3.595 8.790 1.00 98.19 198 ASN A C 1
ATOM 1503 O O . ASN A 1 198 ? 11.188 4.182 9.151 1.00 98.19 198 ASN A O 1
ATOM 1507 N N . ARG A 1 199 ? 9.852 2.379 9.239 1.00 97.62 199 ARG A N 1
ATOM 1508 C CA . ARG A 1 199 ? 10.641 1.690 10.257 1.00 97.62 199 ARG A CA 1
ATOM 1509 C C . ARG A 1 199 ? 11.676 0.762 9.628 1.00 97.62 199 ARG A C 1
ATOM 1511 O O . ARG A 1 199 ? 11.376 0.024 8.690 1.00 97.62 199 ARG A O 1
ATOM 1518 N N . GLU A 1 200 ? 12.891 0.788 10.165 1.00 96.62 200 GLU A N 1
ATOM 1519 C CA . GLU A 1 200 ? 14.005 -0.024 9.668 1.00 96.62 200 GLU A CA 1
ATOM 1520 C C . GLU A 1 200 ? 13.793 -1.527 9.924 1.00 96.62 200 GLU A C 1
ATOM 1522 O O . GLU A 1 200 ? 14.159 -2.364 9.100 1.00 96.62 200 GLU A O 1
ATOM 1527 N N . ASP A 1 201 ? 13.138 -1.897 11.026 1.00 95.94 201 ASP A N 1
ATOM 1528 C CA . ASP A 1 201 ? 12.800 -3.294 11.305 1.00 95.94 201 ASP A CA 1
ATOM 1529 C C . ASP A 1 201 ? 11.801 -3.853 10.278 1.00 95.94 201 ASP A C 1
ATOM 1531 O O . ASP A 1 201 ? 11.977 -4.978 9.803 1.00 95.94 201 ASP A O 1
ATOM 1535 N N . HIS A 1 202 ? 10.826 -3.044 9.844 1.00 97.50 202 HIS A N 1
ATOM 1536 C CA . HIS A 1 202 ? 9.917 -3.396 8.750 1.00 97.50 202 HIS A CA 1
ATOM 1537 C C . HIS A 1 202 ? 10.659 -3.555 7.417 1.00 97.50 202 HIS A C 1
ATOM 1539 O O . HIS A 1 202 ? 10.396 -4.510 6.687 1.00 97.50 202 HIS A O 1
ATOM 1545 N N . LEU A 1 203 ? 11.617 -2.670 7.114 1.00 96.69 203 LEU A N 1
ATOM 1546 C CA . LEU A 1 203 ? 12.472 -2.792 5.929 1.00 96.69 203 LEU A CA 1
ATOM 1547 C C . LEU A 1 203 ? 13.235 -4.121 5.926 1.00 96.69 203 LEU A C 1
ATOM 1549 O O . LEU A 1 203 ? 13.158 -4.890 4.964 1.00 96.69 203 LEU A O 1
ATOM 1553 N N . ASN A 1 204 ? 13.965 -4.395 7.008 1.00 94.06 204 ASN A N 1
ATOM 1554 C CA . ASN A 1 204 ? 14.811 -5.578 7.120 1.00 94.06 204 ASN A CA 1
ATOM 1555 C C . ASN A 1 204 ? 13.968 -6.856 7.065 1.00 94.06 204 ASN A C 1
ATOM 1557 O O . ASN A 1 204 ? 14.239 -7.755 6.266 1.00 94.06 204 ASN A O 1
ATOM 1561 N N . ARG A 1 205 ? 12.888 -6.928 7.851 1.00 93.69 205 ARG A N 1
ATOM 1562 C CA . ARG A 1 205 ? 11.985 -8.083 7.835 1.00 93.69 205 ARG A CA 1
ATOM 1563 C C . ARG A 1 205 ? 11.306 -8.250 6.477 1.00 93.69 205 ARG A C 1
ATOM 1565 O O . ARG A 1 205 ? 11.227 -9.371 5.979 1.00 93.69 205 ARG A O 1
ATOM 1572 N N . GLY A 1 206 ? 10.876 -7.158 5.851 1.00 94.56 206 GLY A N 1
ATOM 1573 C CA . GLY A 1 206 ? 10.208 -7.186 4.556 1.00 94.56 206 GLY A CA 1
ATOM 1574 C C . GLY A 1 206 ? 11.111 -7.711 3.441 1.00 94.56 206 GLY A C 1
ATOM 1575 O O . GLY A 1 206 ? 10.701 -8.570 2.660 1.00 94.56 206 GLY A O 1
ATOM 1576 N N . LYS A 1 207 ? 12.383 -7.292 3.419 1.00 90.06 207 LYS A N 1
ATOM 1577 C CA . LYS A 1 207 ? 13.387 -7.793 2.464 1.00 90.06 207 LYS A CA 1
ATOM 1578 C C . LYS A 1 207 ? 13.663 -9.288 2.613 1.00 90.06 207 LYS A C 1
ATOM 1580 O O . LYS A 1 207 ? 13.817 -9.976 1.598 1.00 90.06 207 LYS A O 1
ATOM 1585 N N . LEU A 1 208 ? 13.674 -9.798 3.849 1.00 90.44 208 LEU A N 1
ATOM 1586 C CA . LEU A 1 208 ? 13.773 -11.236 4.119 1.00 90.44 208 LEU A CA 1
ATOM 1587 C C . LEU A 1 208 ? 12.561 -11.985 3.563 1.00 90.44 208 LEU A C 1
ATOM 1589 O O . LEU A 1 208 ? 12.725 -12.940 2.807 1.00 90.44 208 LEU A O 1
ATOM 1593 N N . LEU A 1 209 ? 11.350 -11.544 3.913 1.00 89.25 209 LEU A N 1
ATOM 1594 C CA . LEU A 1 209 ? 10.103 -12.215 3.533 1.00 89.25 209 LEU A CA 1
ATOM 1595 C C . LEU A 1 209 ? 9.865 -12.206 2.020 1.00 89.25 209 LEU A C 1
ATOM 1597 O O . LEU A 1 209 ? 9.403 -13.205 1.472 1.00 89.25 209 LEU A O 1
ATOM 1601 N N . ARG A 1 210 ? 10.260 -11.128 1.334 1.00 88.75 210 ARG A N 1
ATOM 1602 C CA . ARG A 1 210 ? 10.269 -11.052 -0.133 1.00 88.75 210 ARG A CA 1
ATOM 1603 C C . ARG A 1 210 ? 11.198 -12.090 -0.773 1.00 88.75 210 ARG A C 1
ATOM 1605 O O . ARG A 1 210 ? 10.964 -12.512 -1.901 1.00 88.75 210 ARG A O 1
ATOM 1612 N N . SER A 1 211 ? 12.256 -12.489 -0.068 1.00 84.31 211 SER A N 1
ATOM 1613 C CA . SER A 1 211 ? 13.388 -13.237 -0.622 1.00 84.31 211 SER A CA 1
ATOM 1614 C C . SER A 1 211 ? 13.625 -14.564 0.107 1.00 84.31 211 SER A C 1
ATOM 1616 O O . SER A 1 211 ? 14.733 -14.851 0.565 1.00 84.31 211 SER A O 1
ATOM 1618 N N . TRP A 1 212 ? 12.588 -15.401 0.206 1.00 79.50 212 TRP A N 1
ATOM 1619 C CA . TRP A 1 212 ? 12.667 -16.763 0.769 1.00 79.50 212 TRP A CA 1
ATOM 1620 C C . TRP A 1 212 ? 13.117 -16.839 2.239 1.00 79.50 212 TRP A C 1
ATOM 1622 O O . TRP A 1 212 ? 13.631 -17.869 2.673 1.00 79.50 212 TRP A O 1
ATOM 1632 N N . GLY A 1 213 ? 13.003 -15.750 3.003 1.00 81.44 213 GLY A N 1
ATOM 1633 C CA . GLY A 1 213 ? 13.470 -15.683 4.391 1.00 81.44 213 GLY A CA 1
ATOM 1634 C C . GLY A 1 213 ? 14.995 -15.717 4.549 1.00 81.44 213 GLY A C 1
ATOM 1635 O O . GLY A 1 213 ? 15.494 -15.914 5.656 1.00 81.44 213 GLY A O 1
ATOM 1636 N N . ARG A 1 214 ? 15.765 -15.544 3.466 1.00 75.12 214 ARG A N 1
ATOM 1637 C CA . ARG A 1 214 ? 17.227 -15.694 3.490 1.00 75.12 214 ARG A CA 1
ATOM 1638 C C . ARG A 1 214 ? 17.902 -14.458 4.077 1.00 75.12 214 ARG A C 1
ATOM 1640 O O . ARG A 1 214 ? 17.840 -13.383 3.492 1.00 75.12 214 ARG A O 1
ATOM 1647 N N . SER A 1 215 ? 18.647 -14.625 5.172 1.00 76.25 215 SER A N 1
ATOM 1648 C CA . SER A 1 215 ? 19.452 -13.541 5.764 1.00 76.25 215 SER A CA 1
ATOM 1649 C C . SER A 1 215 ? 20.482 -12.957 4.796 1.00 76.25 215 SER A C 1
ATOM 1651 O O . SER A 1 215 ? 20.768 -11.764 4.858 1.00 76.25 215 SER A O 1
ATOM 1653 N N . SER A 1 216 ? 20.975 -13.755 3.839 1.00 70.69 216 SER A N 1
ATOM 1654 C CA . SER A 1 216 ? 21.848 -13.287 2.756 1.00 70.69 216 SER A CA 1
ATOM 1655 C C . SER A 1 216 ? 21.243 -12.143 1.943 1.00 70.69 216 SER A C 1
ATOM 1657 O O . SER A 1 216 ? 21.997 -11.303 1.464 1.00 70.69 216 SER A O 1
ATOM 1659 N N . SER A 1 217 ? 19.916 -12.032 1.847 1.00 67.75 217 SER A N 1
ATOM 1660 C CA . SER A 1 217 ? 19.243 -10.926 1.158 1.00 67.75 217 SER A CA 1
ATOM 1661 C C . SER A 1 217 ? 19.492 -9.565 1.807 1.00 67.75 217 SER A C 1
ATOM 1663 O O . SER A 1 217 ? 19.516 -8.562 1.103 1.00 67.75 217 SER A O 1
ATOM 1665 N N . LEU A 1 218 ? 19.757 -9.521 3.117 1.00 68.62 218 LEU A N 1
ATOM 1666 C CA . LEU A 1 218 ? 20.178 -8.292 3.799 1.00 68.62 218 LEU A CA 1
ATOM 1667 C C . LEU A 1 218 ? 21.627 -7.930 3.448 1.00 68.62 218 LEU A C 1
ATOM 1669 O O . LEU A 1 218 ? 21.975 -6.762 3.314 1.00 68.62 218 LEU A O 1
ATOM 1673 N N . PHE A 1 219 ? 22.481 -8.938 3.261 1.00 54.75 219 PHE A N 1
ATOM 1674 C CA . PHE A 1 219 ? 23.916 -8.758 3.029 1.00 54.75 219 PHE A CA 1
ATOM 1675 C C . PHE A 1 219 ? 24.279 -8.495 1.564 1.00 54.75 219 PHE A C 1
ATOM 1677 O O . PHE A 1 219 ? 25.209 -7.731 1.311 1.00 54.75 219 PHE A O 1
ATOM 1684 N N . VAL A 1 220 ? 23.532 -9.067 0.609 1.00 55.94 220 VAL A N 1
ATOM 1685 C CA . VAL A 1 220 ? 23.660 -8.769 -0.833 1.00 55.94 220 VAL A CA 1
ATOM 1686 C C . VAL A 1 220 ? 23.437 -7.275 -1.098 1.00 55.94 220 VAL A C 1
ATOM 1688 O O . VAL A 1 220 ? 24.012 -6.718 -2.032 1.00 55.94 220 VAL A O 1
ATOM 1691 N N . GLU A 1 221 ? 22.664 -6.611 -0.240 1.00 50.62 221 GLU A N 1
ATOM 1692 C CA . GLU A 1 221 ? 22.453 -5.168 -0.289 1.00 50.62 221 GLU A CA 1
ATOM 1693 C C . GLU A 1 221 ? 23.407 -4.374 0.622 1.00 50.62 221 GLU A C 1
ATOM 1695 O O . GLU A 1 221 ? 23.754 -3.249 0.271 1.00 50.62 221 GLU A O 1
ATOM 1700 N N . ALA A 1 222 ? 23.881 -4.946 1.738 1.00 39.78 222 ALA A N 1
ATOM 1701 C CA . ALA A 1 222 ? 24.685 -4.222 2.730 1.00 39.78 222 ALA A CA 1
ATOM 1702 C C . ALA A 1 222 ? 26.218 -4.247 2.531 1.00 39.78 222 ALA A C 1
ATOM 1704 O O . ALA A 1 222 ? 26.884 -3.349 3.043 1.00 39.78 222 ALA A O 1
ATOM 1705 N N . LYS A 1 223 ? 26.834 -5.229 1.848 1.00 35.69 223 LYS A N 1
ATOM 1706 C CA . LYS A 1 223 ? 28.315 -5.330 1.779 1.00 35.69 223 LYS A CA 1
ATOM 1707 C C . LYS A 1 223 ? 28.822 -5.932 0.450 1.00 35.69 223 LYS A C 1
ATOM 1709 O O . LYS A 1 223 ? 28.607 -7.102 0.165 1.00 35.69 223 LYS A O 1
ATOM 1714 N N . ARG A 1 224 ? 29.623 -5.197 -0.350 1.00 40.22 224 ARG A N 1
ATOM 1715 C CA . ARG A 1 224 ? 31.106 -5.289 -0.302 1.00 40.22 224 ARG A CA 1
ATOM 1716 C C . ARG A 1 224 ? 31.558 -5.504 1.147 1.00 40.22 224 ARG A C 1
ATOM 1718 O O . ARG A 1 224 ? 31.514 -4.570 1.934 1.00 40.22 224 ARG A O 1
ATOM 1725 N N . SER A 1 225 ? 31.989 -6.728 1.468 1.00 33.47 225 SER A N 1
ATOM 1726 C CA . SER A 1 225 ? 32.723 -7.158 2.680 1.00 33.47 225 SER A CA 1
ATOM 1727 C C . SER A 1 225 ? 32.057 -8.286 3.493 1.00 33.47 225 SER A C 1
ATOM 1729 O O . SER A 1 225 ? 31.173 -8.086 4.313 1.00 33.47 225 SER A O 1
ATOM 1731 N N . LYS A 1 226 ? 32.647 -9.469 3.300 1.00 29.03 226 LYS A N 1
ATOM 1732 C CA . LYS A 1 226 ? 32.786 -10.615 4.212 1.00 29.03 226 LYS A CA 1
ATOM 1733 C C . LYS A 1 226 ? 31.561 -11.495 4.524 1.00 29.03 226 LYS A C 1
ATOM 1735 O O . LYS A 1 226 ? 30.573 -11.095 5.125 1.00 29.03 226 LYS A O 1
ATOM 1740 N N . THR A 1 227 ? 31.775 -12.748 4.122 1.00 38.19 227 THR A N 1
ATOM 1741 C CA . THR A 1 227 ? 31.094 -14.027 4.341 1.00 38.19 227 THR A CA 1
ATOM 1742 C C . THR A 1 227 ? 30.432 -14.194 5.705 1.00 38.19 227 THR A C 1
ATOM 1744 O O . THR A 1 227 ? 31.087 -13.993 6.724 1.00 38.19 227 THR A O 1
ATOM 1747 N N . VAL A 1 228 ? 29.187 -14.694 5.721 1.00 32.03 228 VAL A N 1
ATOM 1748 C CA . VAL A 1 228 ? 28.569 -15.287 6.918 1.00 32.03 228 VAL A CA 1
ATOM 1749 C C . VAL A 1 228 ? 27.753 -16.540 6.574 1.00 32.03 228 VAL A C 1
ATOM 1751 O O . VAL A 1 228 ? 27.098 -16.629 5.537 1.00 32.03 228 VAL A O 1
ATOM 1754 N N . SER A 1 229 ? 27.869 -17.487 7.506 1.00 28.30 229 SER A N 1
ATOM 1755 C CA . SER A 1 229 ? 27.292 -18.825 7.635 1.00 28.30 229 SER A CA 1
ATOM 1756 C C . SER A 1 229 ? 25.764 -18.908 7.517 1.00 28.30 229 SER A C 1
ATOM 1758 O O . SER A 1 229 ? 25.025 -18.043 7.987 1.00 28.30 229 SER A O 1
ATOM 1760 N N . MET A 1 230 ? 25.307 -20.012 6.921 1.00 30.80 230 MET A N 1
ATOM 1761 C CA . MET A 1 230 ? 23.908 -20.382 6.730 1.00 30.80 230 MET A CA 1
ATOM 1762 C C . MET A 1 230 ? 23.363 -21.164 7.930 1.00 30.80 230 MET A C 1
ATOM 1764 O O . MET A 1 230 ? 23.759 -22.304 8.154 1.00 30.80 230 MET A O 1
ATOM 1768 N N . SER A 1 231 ? 22.361 -20.623 8.630 1.00 23.19 231 SER A N 1
ATOM 1769 C CA . SER A 1 231 ? 21.387 -21.467 9.335 1.00 23.19 231 SER A CA 1
ATOM 1770 C C . SER A 1 231 ? 19.989 -20.830 9.447 1.00 23.19 231 SER A C 1
ATOM 1772 O O . SER A 1 231 ? 19.835 -19.691 9.867 1.00 23.19 231 SER A O 1
ATOM 1774 N N . LYS A 1 232 ? 19.003 -21.628 9.002 1.00 24.77 232 LYS A N 1
ATOM 1775 C CA . LYS A 1 232 ? 17.566 -21.729 9.344 1.00 24.77 232 LYS A CA 1
ATOM 1776 C C . LYS A 1 232 ? 16.711 -20.454 9.502 1.00 24.77 232 LYS A C 1
ATOM 1778 O O . LYS A 1 232 ? 16.695 -19.853 10.565 1.00 24.77 232 LYS A O 1
ATOM 1783 N N . LEU A 1 233 ? 15.824 -20.217 8.523 1.00 25.12 233 LEU A N 1
ATOM 1784 C CA . LEU A 1 233 ? 14.363 -20.130 8.726 1.00 25.12 233 LEU A CA 1
ATOM 1785 C C . LEU A 1 233 ? 13.644 -20.166 7.357 1.00 25.12 233 LEU A C 1
ATOM 1787 O O . LEU A 1 233 ? 13.748 -19.228 6.574 1.00 25.12 233 LEU A O 1
ATOM 1791 N N . MET A 1 234 ? 12.931 -21.255 7.059 1.00 25.47 234 MET A N 1
ATOM 1792 C CA . MET A 1 234 ? 11.978 -21.343 5.943 1.00 25.47 234 MET A CA 1
ATOM 1793 C C . MET A 1 234 ? 10.575 -21.150 6.516 1.00 25.47 234 MET A C 1
ATOM 1795 O O . MET A 1 234 ? 10.079 -22.046 7.192 1.00 25.47 234 MET A O 1
ATOM 1799 N N . ALA A 1 235 ? 9.972 -19.987 6.263 1.00 22.83 235 ALA A N 1
ATOM 1800 C CA . ALA A 1 235 ? 8.536 -19.739 6.400 1.00 22.83 235 ALA A CA 1
ATOM 1801 C C . ALA A 1 235 ? 8.163 -18.390 5.750 1.00 22.83 235 ALA A C 1
ATOM 1803 O O . ALA A 1 235 ? 8.071 -17.373 6.430 1.00 22.83 235 ALA A O 1
ATOM 1804 N N . SER A 1 236 ? 7.964 -18.380 4.431 1.00 26.28 236 SER A N 1
ATOM 1805 C CA . SER A 1 236 ? 6.914 -17.592 3.767 1.00 26.28 236 SER A CA 1
ATOM 1806 C C . SER A 1 236 ? 6.740 -18.111 2.338 1.00 26.28 236 SER A C 1
ATOM 1808 O O . SER A 1 236 ? 7.704 -18.349 1.610 1.00 26.28 236 SER A O 1
ATOM 1810 N N . LEU A 1 237 ? 5.487 -18.381 1.978 1.00 27.27 237 LEU A N 1
ATOM 1811 C CA . LEU A 1 237 ? 5.067 -18.882 0.675 1.00 27.27 237 LEU A CA 1
ATOM 1812 C C . LEU A 1 237 ? 5.467 -17.899 -0.438 1.00 27.27 237 LEU A C 1
ATOM 1814 O O . LEU A 1 237 ? 5.046 -16.748 -0.433 1.00 27.27 237 LEU A O 1
ATOM 1818 N N . THR A 1 238 ? 6.285 -18.403 -1.361 1.00 27.39 238 THR A N 1
ATOM 1819 C CA . THR A 1 238 ? 6.373 -18.065 -2.792 1.00 27.39 238 THR A CA 1
ATOM 1820 C C . THR A 1 238 ? 6.096 -16.608 -3.188 1.00 27.39 238 THR A C 1
ATOM 1822 O O . THR A 1 238 ? 4.965 -16.215 -3.451 1.00 27.39 238 THR A O 1
ATOM 1825 N N . MET A 1 239 ? 7.173 -15.837 -3.359 1.00 33.62 239 MET A N 1
ATOM 1826 C CA . MET A 1 239 ? 7.157 -14.478 -3.921 1.00 33.62 239 MET A CA 1
ATOM 1827 C C . MET A 1 239 ? 8.274 -14.263 -4.954 1.00 33.62 239 MET A C 1
ATOM 1829 O O . MET A 1 239 ? 8.807 -13.170 -5.126 1.00 33.62 239 MET A O 1
ATOM 1833 N N . GLN A 1 240 ? 8.644 -15.327 -5.668 1.00 33.78 240 GLN A N 1
ATOM 1834 C CA . GLN A 1 240 ? 9.556 -15.228 -6.801 1.00 33.78 240 GLN A CA 1
ATOM 1835 C C . GLN A 1 240 ? 9.041 -16.093 -7.950 1.00 33.78 240 GLN A C 1
ATOM 1837 O O . GLN A 1 240 ? 9.373 -17.265 -8.079 1.00 33.78 240 GLN A O 1
ATOM 1842 N N . SER A 1 241 ? 8.201 -15.489 -8.786 1.00 27.47 241 SER A N 1
ATOM 1843 C CA . SER A 1 241 ? 7.998 -15.927 -10.161 1.00 27.47 241 SER A CA 1
ATOM 1844 C C . SER A 1 241 ? 7.768 -14.683 -11.017 1.00 27.47 241 SER A C 1
ATOM 1846 O O . SER A 1 241 ? 6.888 -13.877 -10.722 1.00 27.47 241 SER A O 1
ATOM 1848 N N . LEU A 1 242 ? 8.644 -14.527 -12.014 1.00 29.23 242 LEU A N 1
ATOM 1849 C CA . LEU A 1 242 ? 8.741 -13.456 -13.012 1.00 29.23 242 LEU A CA 1
ATOM 1850 C C . LEU A 1 242 ? 9.055 -12.035 -12.510 1.00 29.23 242 LEU A C 1
ATOM 1852 O O . LEU A 1 242 ? 8.270 -11.108 -12.667 1.00 29.23 242 LEU A O 1
ATOM 1856 N N . TYR A 1 243 ? 10.293 -11.833 -12.051 1.00 32.62 243 TYR A N 1
ATOM 1857 C CA . TYR A 1 243 ? 10.978 -10.556 -12.278 1.00 32.62 243 TYR A CA 1
ATOM 1858 C C . TYR A 1 243 ? 11.663 -10.607 -13.642 1.00 32.62 243 TYR A C 1
ATOM 1860 O O . TYR A 1 243 ? 12.802 -11.048 -13.783 1.00 32.62 243 TYR A O 1
ATOM 1868 N N . LEU A 1 244 ? 10.946 -10.169 -14.667 1.00 31.03 244 LEU A N 1
ATOM 1869 C CA . LEU A 1 244 ? 11.564 -9.702 -15.893 1.00 31.03 244 LEU A CA 1
ATOM 1870 C C . LEU A 1 244 ? 11.152 -8.253 -16.043 1.00 31.03 244 LEU A C 1
ATOM 1872 O O . LEU A 1 244 ? 9.955 -7.986 -16.074 1.00 31.03 244 LEU A O 1
ATOM 1876 N N . LYS A 1 245 ? 12.160 -7.386 -16.237 1.00 42.75 245 LYS A N 1
ATOM 1877 C CA . LYS A 1 245 ? 12.014 -5.954 -16.552 1.00 42.75 245 LYS A CA 1
ATOM 1878 C C . LYS A 1 245 ? 11.702 -5.216 -15.237 1.00 42.75 245 LYS A C 1
ATOM 1880 O O . LYS A 1 245 ? 10.975 -5.720 -14.404 1.00 42.75 245 LYS A O 1
ATOM 1885 N N . ASN A 1 246 ? 12.388 -4.153 -14.828 1.00 36.44 246 ASN A N 1
ATOM 1886 C CA . ASN A 1 246 ? 12.384 -2.834 -15.440 1.00 36.44 246 ASN A CA 1
ATOM 1887 C C . ASN A 1 246 ? 13.527 -1.986 -14.882 1.00 36.44 246 ASN A C 1
ATOM 1889 O O . ASN A 1 246 ? 13.848 -2.038 -13.693 1.00 36.44 246 ASN A O 1
ATOM 1893 N N . ARG A 1 247 ? 14.037 -1.102 -15.733 1.00 31.73 247 ARG A N 1
ATOM 1894 C CA . ARG A 1 247 ? 14.399 0.247 -15.313 1.00 31.73 247 ARG A CA 1
ATOM 1895 C C . ARG A 1 247 ? 13.133 1.063 -15.565 1.00 31.73 247 ARG A C 1
ATOM 1897 O O . ARG A 1 247 ? 12.756 1.228 -16.719 1.00 31.73 247 ARG A O 1
ATOM 1904 N N . VAL A 1 248 ? 12.456 1.523 -14.521 1.00 34.47 248 VAL A N 1
ATOM 1905 C CA . VAL A 1 248 ? 11.537 2.648 -14.698 1.00 34.47 248 VAL A CA 1
ATOM 1906 C C . VAL A 1 248 ? 12.441 3.870 -14.726 1.00 34.47 248 VAL A C 1
ATOM 1908 O O . VAL A 1 248 ? 12.949 4.315 -13.693 1.00 34.47 248 VAL A O 1
ATOM 1911 N N . ILE A 1 249 ? 12.729 4.368 -15.926 1.00 30.31 249 ILE A N 1
ATOM 1912 C CA . ILE A 1 249 ? 13.139 5.758 -16.048 1.00 30.31 249 ILE A CA 1
ATOM 1913 C C . ILE A 1 249 ? 11.866 6.522 -15.693 1.00 30.31 249 ILE A C 1
ATOM 1915 O O . ILE A 1 249 ? 10.922 6.575 -16.470 1.00 30.31 249 ILE A O 1
ATOM 1919 N N . ILE A 1 250 ? 11.799 7.053 -14.470 1.00 33.75 250 ILE A N 1
ATOM 1920 C CA . ILE A 1 250 ? 10.900 8.172 -14.185 1.00 33.75 250 ILE A CA 1
ATOM 1921 C C . ILE A 1 250 ? 11.428 9.281 -15.088 1.00 33.75 250 ILE A C 1
ATOM 1923 O O . ILE A 1 250 ? 12.407 9.950 -14.752 1.00 33.75 250 ILE A O 1
ATOM 1927 N N . SER A 1 251 ? 10.892 9.328 -16.307 1.00 29.83 251 SER A N 1
ATOM 1928 C CA . SER A 1 251 ? 11.252 10.301 -17.319 1.00 29.83 251 SER A CA 1
ATOM 1929 C C . SER A 1 251 ? 11.178 11.680 -16.681 1.00 29.83 251 SER A C 1
ATOM 1931 O O . SER A 1 251 ? 10.224 11.993 -15.967 1.00 29.83 251 SER A O 1
ATOM 1933 N N . SER A 1 252 ? 12.149 12.535 -16.983 1.00 30.52 252 SER A N 1
ATOM 1934 C CA . SER A 1 252 ? 12.100 13.971 -16.686 1.00 30.52 252 SER A CA 1
ATOM 1935 C C . SER A 1 252 ? 10.863 14.674 -17.281 1.00 30.52 252 SER A C 1
ATOM 1937 O O . SER A 1 252 ? 10.666 15.868 -17.059 1.00 30.52 252 SER A O 1
ATOM 1939 N N . ARG A 1 253 ? 10.017 13.943 -18.025 1.00 32.19 253 ARG A N 1
ATOM 1940 C CA . ARG A 1 253 ? 8.695 14.350 -18.507 1.00 32.19 253 ARG A CA 1
ATOM 1941 C C . ARG A 1 253 ? 7.569 14.251 -17.478 1.00 32.19 253 ARG A C 1
ATOM 1943 O O . ARG A 1 253 ? 6.507 14.796 -17.757 1.00 32.19 253 ARG A O 1
ATOM 1950 N N . LEU A 1 254 ? 7.772 13.652 -16.301 1.00 35.41 254 LEU A N 1
ATOM 1951 C CA . LEU A 1 254 ? 6.856 13.812 -15.160 1.00 35.41 254 LEU A CA 1
ATOM 1952 C C . LEU A 1 254 ? 7.016 15.222 -14.560 1.00 35.41 254 LEU A C 1
ATOM 1954 O O . LEU A 1 254 ? 7.418 15.405 -13.416 1.00 35.41 254 LEU A O 1
ATOM 1958 N N . LYS A 1 255 ? 6.725 16.248 -15.365 1.00 25.62 255 LYS A N 1
ATOM 1959 C CA . LYS A 1 255 ? 6.292 17.539 -14.844 1.00 25.62 255 LYS A CA 1
ATOM 1960 C C . LYS A 1 255 ? 4.813 17.374 -14.541 1.00 25.62 255 LYS A C 1
ATOM 1962 O O . LYS A 1 255 ? 3.996 17.348 -15.457 1.00 25.62 255 LYS A O 1
ATOM 1967 N N . TRP A 1 256 ? 4.492 17.211 -13.266 1.00 32.38 256 TRP A N 1
ATOM 1968 C CA . TRP A 1 256 ? 3.129 17.382 -12.791 1.00 32.38 256 TRP A CA 1
ATOM 1969 C C . TRP A 1 256 ? 2.672 18.791 -13.193 1.00 32.38 256 TRP A C 1
ATOM 1971 O O . TRP A 1 256 ? 3.325 19.779 -12.853 1.00 32.38 256 TRP A O 1
ATOM 1981 N N . VAL A 1 257 ? 1.619 18.876 -14.004 1.00 25.05 257 VAL A N 1
ATOM 1982 C CA . VAL A 1 257 ? 0.945 20.139 -14.308 1.00 25.05 257 VAL A CA 1
ATOM 1983 C C . VAL A 1 257 ? -0.221 20.211 -13.323 1.00 25.05 257 VAL A C 1
ATOM 1985 O O . VAL A 1 257 ? -1.148 19.413 -13.472 1.00 25.05 257 VAL A O 1
ATOM 1988 N N . PRO A 1 258 ? -0.178 21.089 -12.301 1.00 25.97 258 PRO A N 1
ATOM 1989 C CA . PRO A 1 258 ? -1.327 21.292 -11.431 1.00 25.97 258 PRO A CA 1
ATOM 1990 C C . PRO A 1 258 ? -2.546 21.638 -12.289 1.00 25.97 258 PRO A C 1
ATOM 1992 O O . PRO A 1 258 ? -2.385 22.383 -13.264 1.00 25.97 258 PRO A O 1
ATOM 1995 N N . PRO A 1 259 ? -3.758 21.166 -11.949 1.00 30.62 259 PRO A N 1
ATOM 1996 C CA . PRO A 1 259 ? -4.959 21.725 -12.544 1.00 30.62 259 PRO A CA 1
ATOM 1997 C C . PRO A 1 259 ? -4.934 23.235 -12.291 1.00 30.62 259 PRO A C 1
ATOM 1999 O O . PRO A 1 259 ? -4.936 23.693 -11.148 1.00 30.62 259 PRO A O 1
ATOM 2002 N N . SER A 1 260 ? -4.825 24.016 -13.364 1.00 31.67 260 SER A N 1
ATOM 2003 C CA . SER A 1 260 ? -4.905 25.466 -13.289 1.00 31.67 260 SER A CA 1
ATOM 2004 C C . SER A 1 260 ? -6.269 25.826 -12.714 1.00 31.67 260 SER A C 1
ATOM 2006 O O . SER A 1 260 ? -7.296 25.592 -13.351 1.00 31.67 260 SER A O 1
ATOM 2008 N N . ALA A 1 261 ? -6.281 26.391 -11.510 1.00 40.00 261 ALA A N 1
ATOM 2009 C CA . ALA A 1 261 ? -7.456 27.033 -10.949 1.00 40.00 261 ALA A CA 1
ATOM 2010 C C . ALA A 1 261 ? -7.788 28.269 -11.801 1.00 40.00 261 ALA A C 1
ATOM 2012 O O . ALA A 1 261 ? -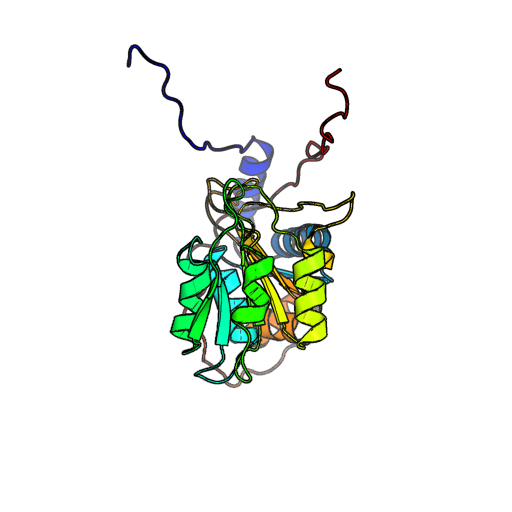7.232 29.345 -11.600 1.00 40.00 261 ALA A O 1
ATOM 2013 N N . SER A 1 262 ? -8.610 28.088 -12.833 1.00 31.11 262 SER A N 1
ATOM 2014 C CA . SER A 1 262 ? -9.419 29.132 -13.480 1.00 31.11 262 SER A CA 1
ATOM 2015 C C . SER A 1 262 ? -10.275 28.518 -14.590 1.00 31.11 262 SER A C 1
ATOM 2017 O O . SER A 1 262 ? -9.921 28.528 -15.764 1.00 31.11 262 SER A O 1
ATOM 2019 N N . CYS A 1 263 ? -11.449 28.020 -14.211 1.00 31.02 263 CYS A N 1
ATOM 2020 C CA . CYS A 1 263 ? -12.631 28.202 -15.044 1.00 31.02 263 CYS A CA 1
ATOM 2021 C C . CYS A 1 263 ? -13.455 29.291 -14.360 1.00 31.02 263 CYS A C 1
ATOM 2023 O O . CYS A 1 263 ? -14.115 29.036 -13.355 1.00 31.02 263 CYS A O 1
ATOM 2025 N N . SER A 1 264 ? -13.299 30.518 -14.856 1.00 34.41 264 SER A N 1
ATOM 2026 C CA . SER A 1 264 ? -14.323 31.560 -14.773 1.00 34.41 264 SER A CA 1
ATOM 2027 C C . SER A 1 264 ? -15.434 31.258 -15.765 1.00 34.41 264 SER A C 1
ATOM 2029 O O . SER A 1 264 ? -15.055 30.901 -16.907 1.00 34.41 264 SER A O 1
#

Secondary structure (DSSP, 8-state):
--SS----S------HHHHHHHHHHHHH--SS-HHHHHHHHHHHHHTT-SEEEEES-HHHHHHHHHHHH-PPTT-EEEEESSS-HHHHHHHHHTT-EEEEEPBPTTT-SB-GGGTGGG--TTEEEEEEE--TT----HHHHHHHHHHHT-EEEEE-SS-TT-EETTEEGGGG-SEEEEE--TTSSS-STT--EEEEES-HHHHHHHHHHHTTT-THHHHHHH-SS---------------S----------TT-------S---

pLDDT: mean 82.46, std 23.97, range [22.83, 98.88]

Nearest PDB structures (foldseek):
  4piw-assembly1_A  TM=9.396E-01  e=1.503E-18  Escherichia coli K-12
  6blg-assembly1_A  TM=9.224E-01  e=7.502E-19  Klebsiella pneumoniae subsp. pneumoniae MGH 78578
  4zah-assembly4_H  TM=9.408E-01  e=1.817E-18  Escherichia coli K-12
  5u1z-assembly1_A  TM=9.435E-01  e=4.278E-17  Campylobacter jejuni
  2oga-assembly1_A  TM=9.207E-01  e=1.135E-17  Streptomyces venezuelae